Protein 1A87 (pdb70)

Secondary structure (DSSP, 8-state):
--EETTEEEEE-TTSTTEEEES-GGGTTT-SEEEEEEETTEEEEEEE-STT-EEEEEEGGG-GGG-EEEEES--SPPPPHHHHHHHHHHHHHHHHHHHHHHHHHHHHHHHHHHHHHHHHHHHHH-HHHHHHHHHHHHHHHT--GGGPPPHHHHHHHHHHHHT-TT----HHHHHHHHHHHHT--HHHHHHHHHTT-GGG--TTHHHHHHHHHHHHHHHHTT---HHHHHHHHHHHHTT--HHHHHHHHHHHHHT---TT--HHHHHHHHHHHHHHHHHHH-HHHHHHHHHHHHHH--

Nearest PDB structures (foldseek):
  1a87-assembly1_A  TM=1.003E+00  e=8.377E-45  Escherichia coli K-12
  1col-assembly2_B  TM=9.398E-01  e=2.197E-16  Escherichia coli
  1rh1-assembly1_A  TM=8.419E-01  e=1.558E-14  Escherichia coli
  3few-assembly1_X  TM=7.841E-01  e=1.417E-14  Escherichia coli

Solvent-accessible surface area: 13974 Å² total; per-residue (Å²): 106,50,145,8,39,131,5,50,0,49,50,21,137,91,91,58,30,40,9,52,1,60,52,42,102,69,0,4,108,1,97,52,0,26,9,101,17,78,170,46,36,4,32,0,19,0,62,32,154,165,64,25,54,0,77,0,24,0,18,109,47,59,34,118,124,27,131,33,71,45,50,96,38,165,49,118,135,38,99,80,110,56,0,80,108,12,0,50,73,0,17,90,24,17,87,93,30,55,82,101,32,9,104,77,0,2,91,73,2,9,93,34,1,26,33,25,0,55,120,3,9,160,126,17,30,95,98,2,62,78,11,1,83,62,1,5,62,23,1,93,88,10,94,14,194,81,44,43,46,55,115,84,0,30,56,6,0,74,131,0,53,78,15,113,104,24,59,42,31,129,72,11,42,87,22,0,17,72,2,5,118,110,17,72,14,146,78,5,11,99,100,0,7,126,39,9,149,10,2,101,26,49,97,21,25,91,33,2,62,71,0,56,74,45,1,27,70,0,20,82,82,54,76,12,2,28,0,0,90,24,1,50,39,9,45,89,40,27,19,41,10,0,4,0,0,0,1,0,2,0,2,11,23,57,19,52,40,94,72,28,56,81,35,0,5,0,1,11,0,0,7,5,3,0,3,1,2,0,0,24,47,43,111,61,2,56,47,0,42,101,19,0,62,50,15,5,207

CATH classification: 3.30.1120.60 (+1 more: 1.10.490.30)

Structure (mmCIF, N/CA/C/O backbone):
data_1A87
#
_entry.id   1A87
#
_cell.length_a   187.300
_cell.length_b   187.300
_cell.length_c   187.300
_cell.angle_alpha   90.00
_cell.angle_beta   90.00
_cell.angle_gamma   90.00
#
_symmetry.space_group_name_H-M   'I 41 3 2'
#
loop_
_entity.id
_entity.type
_entity.pdbx_description
1 polymer 'COLICIN N'
2 water water
#
loop_
_atom_site.group_PDB
_atom_site.id
_atom_site.type_symbol
_atom_site.label_atom_id
_atom_site.label_alt_id
_atom_site.label_comp_id
_atom_site.label_asym_id
_atom_site.label_entity_id
_atom_site.label_seq_id
_atom_site.pdbx_PDB_ins_code
_atom_site.Cartn_x
_atom_site.Cartn_y
_atom_site.Cartn_z
_atom_site.occupancy
_atom_site.B_iso_or_equiv
_atom_site.auth_seq_id
_atom_site.auth_comp_id
_atom_site.auth_asym_id
_atom_site.auth_atom_id
_atom_site.pdbx_PDB_model_num
ATOM 1 N N . SER A 1 25 ? 13.585 97.313 37.363 1.00 93.57 91 SER A N 1
ATOM 2 C CA . SER A 1 25 ? 12.372 98.095 37.545 1.00 92.61 91 SER A CA 1
ATOM 3 C C . SER A 1 25 ? 12.686 99.560 37.834 1.00 89.93 91 SER A C 1
ATOM 4 O O . SER A 1 25 ? 11.920 100.260 38.495 1.00 90.74 91 SER A O 1
ATOM 7 N N . ALA A 1 26 ? 13.829 100.007 37.315 1.00 79.40 92 ALA A N 1
ATOM 8 C CA . ALA A 1 26 ? 14.329 101.354 37.521 1.00 77.36 92 ALA A CA 1
ATOM 9 C C . ALA A 1 26 ? 13.833 102.386 36.526 1.00 73.41 92 ALA A C 1
ATOM 10 O O . ALA A 1 26 ? 13.139 102.084 35.563 1.00 71.25 92 ALA A O 1
ATOM 12 N N . LYS A 1 27 ? 14.228 103.628 36.778 1.00 69.76 93 LYS A N 1
ATOM 13 C CA . LYS A 1 27 ? 13.848 104.728 35.927 1.00 71.02 93 LYS A CA 1
ATOM 14 C C . LYS A 1 27 ? 15.000 105.201 35.069 1.00 77.91 93 LYS A C 1
ATOM 15 O O . L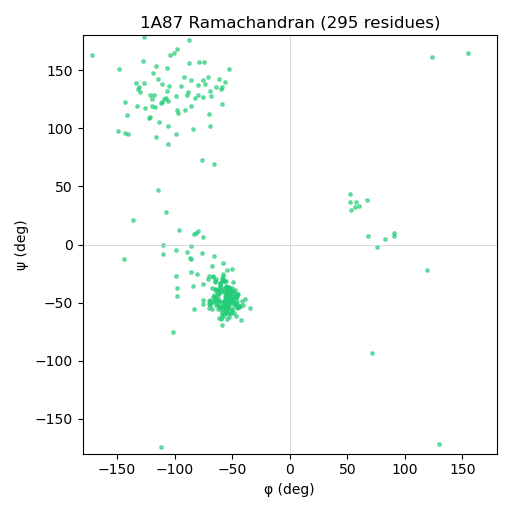YS A 1 27 ? 16.066 105.561 35.573 1.00 77.36 93 LYS A O 1
ATOM 21 N N . VAL A 1 28 ? 14.756 105.195 33.762 1.00 73.66 94 VAL A N 1
ATOM 22 C CA . VAL A 1 28 ? 15.741 105.619 32.791 1.00 70.46 94 VAL A CA 1
ATOM 23 C C . VAL A 1 28 ? 15.401 106.984 32.224 1.00 75.26 94 VAL A C 1
ATOM 24 O O . VAL A 1 28 ? 14.741 107.097 31.196 1.00 71.39 94 VAL A O 1
ATOM 28 N N . GLY A 1 29 ? 15.849 108.015 32.936 1.00 80.80 95 GLY A N 1
ATOM 29 C CA . GLY A 1 29 ? 15.624 109.396 32.552 1.00 84.00 95 GLY A CA 1
ATOM 30 C C . GLY A 1 29 ? 14.177 109.827 32.729 1.00 91.50 95 GLY A C 1
ATOM 31 O O . GLY A 1 29 ? 13.760 110.260 33.804 1.00 92.18 95 GLY A O 1
A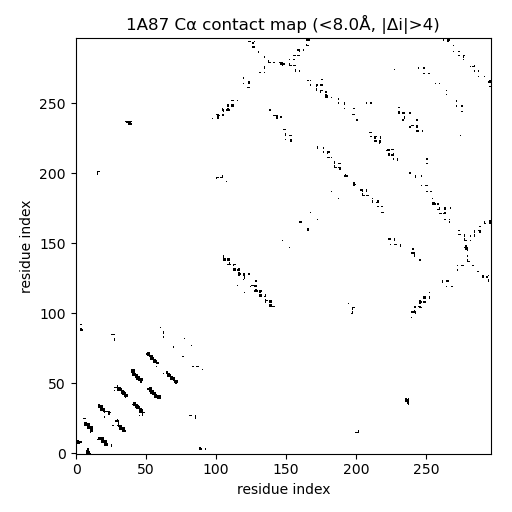TOM 32 N N . GLU A 1 30 ? 13.420 109.700 31.643 1.00 88.36 96 GLU A N 1
ATOM 33 C CA . GLU A 1 30 ? 12.023 110.080 31.612 1.00 86.42 96 GLU A CA 1
ATOM 34 C C . GLU A 1 30 ? 11.069 108.906 31.796 1.00 82.79 96 GLU A C 1
ATOM 35 O O . GLU A 1 30 ? 9.941 109.079 32.259 1.00 84.98 96 GLU A O 1
ATOM 41 N N . ILE A 1 31 ? 11.513 107.708 31.420 1.00 68.76 97 ILE A N 1
ATOM 42 C CA . ILE A 1 31 ? 10.666 106.540 31.543 1.00 63.21 97 ILE A CA 1
ATOM 43 C C . ILE A 1 31 ? 11.128 105.553 32.587 1.00 57.32 97 ILE A C 1
ATOM 44 O O . ILE A 1 31 ? 12.095 105.754 33.317 1.00 54.46 97 ILE A O 1
ATOM 49 N N . THR A 1 32 ? 10.415 104.446 32.604 1.00 49.31 98 THR A N 1
ATOM 50 C CA . THR A 1 32 ? 10.687 103.380 33.522 1.00 48.62 98 THR A CA 1
ATOM 51 C C . THR A 1 32 ? 10.885 102.061 32.787 1.00 52.80 98 THR A C 1
ATOM 52 O O . THR A 1 32 ? 9.990 101.560 32.103 1.00 54.81 98 THR A O 1
ATOM 56 N N . ILE A 1 33 ? 12.084 101.506 32.914 1.00 43.37 99 ILE A N 1
ATOM 57 C CA . ILE A 1 33 ? 12.386 100.236 32.295 1.00 38.88 99 ILE A CA 1
ATOM 58 C C . ILE A 1 33 ? 12.172 99.114 33.275 1.00 35.14 99 ILE A C 1
ATOM 59 O O . ILE A 1 33 ? 12.549 99.189 34.432 1.00 28.37 99 ILE A O 1
ATOM 64 N N . THR A 1 34 ? 11.553 98.063 32.805 1.00 36.94 100 THR A N 1
ATOM 65 C CA . THR A 1 34 ? 11.326 96.940 33.660 1.00 35.95 100 THR A CA 1
ATOM 66 C C . THR A 1 34 ? 11.736 95.674 32.965 1.00 40.21 100 THR A C 1
ATOM 67 O O . THR A 1 34 ? 11.446 95.454 31.788 1.00 43.99 100 THR A O 1
ATOM 71 N N . PRO A 1 35 ? 12.452 94.863 33.705 1.00 30.96 101 PRO A N 1
ATOM 72 C CA . PRO A 1 35 ? 12.965 93.628 33.181 1.00 30.93 101 PRO A CA 1
ATOM 73 C C . PRO A 1 35 ? 11.889 92.571 33.053 1.00 41.09 101 PRO A C 1
ATOM 74 O O . PRO A 1 35 ? 11.172 92.280 34.005 1.00 45.23 101 PRO A O 1
ATOM 78 N N . ASP A 1 36 ? 11.768 92.004 31.859 1.00 36.78 102 ASP A N 1
ATOM 79 C CA . ASP A 1 36 ? 10.783 90.972 31.634 1.00 36.17 102 ASP A CA 1
ATOM 80 C C . ASP A 1 36 ? 11.145 89.706 32.369 1.00 54.66 102 ASP A C 1
ATOM 81 O O . ASP A 1 36 ? 11.978 88.918 31.918 1.00 58.42 102 ASP A O 1
ATOM 86 N N . ASN A 1 37 ? 10.465 89.515 33.484 1.00 59.45 103 ASN A N 1
ATOM 87 C CA . ASN A 1 37 ? 10.637 88.357 34.340 1.00 63.74 103 ASN A CA 1
ATOM 88 C C . ASN A 1 37 ? 10.659 87.063 33.538 1.00 66.89 103 ASN A C 1
ATOM 89 O O . ASN A 1 37 ? 11.511 86.198 33.724 1.00 69.49 103 ASN A O 1
ATOM 94 N N . SER A 1 38 ? 9.702 86.965 32.635 1.00 60.22 104 SER A N 1
ATOM 95 C CA . SER A 1 38 ? 9.520 85.817 31.775 1.00 63.12 104 SER A CA 1
ATOM 96 C C . SER A 1 38 ? 10.666 85.555 30.804 1.00 65.42 104 SER A C 1
ATOM 97 O O . SER A 1 38 ? 10.875 84.416 30.378 1.00 67.54 104 SER A O 1
ATOM 100 N N . LYS A 1 39 ? 11.367 86.609 30.390 1.00 53.06 105 LYS A N 1
ATOM 101 C CA . LYS A 1 39 ? 12.417 86.435 29.409 1.00 47.12 105 LYS A CA 1
ATOM 102 C C . LYS A 1 39 ? 13.629 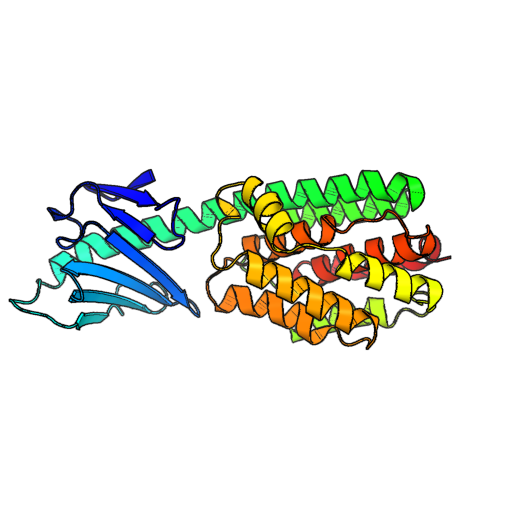87.302 29.664 1.00 46.90 105 LYS A C 1
ATOM 103 O O . LYS A 1 39 ? 13.591 88.520 29.511 1.00 48.14 105 LYS A O 1
ATOM 109 N N . PRO A 1 40 ? 14.717 86.636 30.026 1.00 39.68 106 PRO A N 1
ATOM 110 C CA . PRO A 1 40 ? 15.972 87.286 30.327 1.00 36.48 106 PRO A CA 1
ATOM 111 C C . PRO A 1 40 ? 16.578 87.991 29.134 1.00 37.12 106 PRO A C 1
ATOM 112 O O . PRO A 1 40 ? 16.625 87.461 28.029 1.00 40.08 106 PRO A O 1
ATOM 116 N N . GLY A 1 41 ? 17.050 89.198 29.385 1.00 31.78 107 GLY A N 1
ATOM 117 C CA . GLY A 1 41 ? 17.658 89.996 28.347 1.00 35.05 107 GLY A CA 1
ATOM 118 C C . GLY A 1 41 ? 16.629 90.866 27.656 1.00 40.44 107 GLY A C 1
ATOM 119 O O . GLY A 1 41 ? 16.896 91.497 26.633 1.00 42.06 107 GLY A O 1
ATOM 120 N N . ARG A 1 42 ? 15.443 90.902 28.240 1.00 34.52 108 ARG A N 1
ATOM 121 C CA . ARG A 1 42 ? 14.376 91.678 27.659 1.00 33.23 108 ARG A CA 1
ATOM 122 C C . ARG A 1 42 ? 13.754 92.670 28.639 1.00 36.03 108 ARG A C 1
ATOM 123 O O . ARG A 1 42 ? 13.575 92.362 29.824 1.00 35.78 108 ARG A O 1
ATOM 131 N N . TYR A 1 43 ? 13.462 93.879 28.136 1.00 23.42 109 TYR A N 1
ATOM 132 C CA . TYR A 1 43 ? 12.904 94.932 28.966 1.00 18.62 109 TYR A CA 1
ATOM 133 C C . TYR A 1 43 ? 11.648 95.565 28.424 1.00 30.14 109 TYR A C 1
ATOM 134 O O . TYR A 1 43 ? 11.380 95.577 27.224 1.00 33.94 109 TYR A O 1
ATOM 143 N N . ILE A 1 44 ? 10.903 96.153 29.344 1.00 27.98 110 ILE A N 1
ATOM 144 C CA . ILE A 1 44 ? 9.674 96.815 28.996 1.00 28.33 110 ILE A CA 1
ATOM 145 C C . ILE A 1 44 ? 9.710 98.294 29.302 1.00 36.12 110 ILE A C 1
ATOM 146 O O . ILE A 1 44 ? 10.035 98.695 30.423 1.00 37.18 110 ILE A O 1
ATOM 151 N N . SER A 1 45 ? 9.355 99.081 28.277 1.00 29.92 111 SER A N 1
ATOM 152 C CA . SER A 1 45 ? 9.316 100.528 28.363 1.00 25.02 111 SER A CA 1
ATOM 153 C C . SER A 1 45 ? 7.966 101.007 28.841 1.00 30.38 111 SER A C 1
ATOM 154 O O . SER A 1 45 ? 6.925 100.614 28.317 1.00 30.13 111 SER A O 1
ATOM 157 N N . SER A 1 46 ? 7.991 101.848 29.858 1.00 30.38 112 SER A N 1
ATOM 158 C CA . SER A 1 46 ? 6.763 102.390 30.405 1.00 31.95 112 SER A CA 1
ATOM 159 C C . SER A 1 46 ? 6.069 103.268 29.374 1.00 32.89 112 SER A C 1
ATOM 160 O O . SER A 1 46 ? 4.849 103.286 29.234 1.00 38.26 112 SER A O 1
ATOM 163 N N . ASN A 1 47 ? 6.889 103.998 28.643 1.00 18.25 113 ASN A N 1
ATOM 164 C CA . ASN A 1 47 ? 6.404 104.903 27.654 1.00 15.52 113 ASN A CA 1
ATOM 165 C C . ASN A 1 47 ? 7.289 104.871 26.427 1.00 22.86 113 ASN A C 1
ATOM 166 O O . ASN A 1 47 ? 8.315 105.551 26.341 1.00 24.72 113 ASN A O 1
ATOM 171 N N . PRO A 1 48 ? 6.857 104.055 25.481 1.00 18.34 114 PRO A N 1
ATOM 172 C CA . PRO A 1 48 ? 7.529 103.829 24.223 1.00 19.21 114 PRO A CA 1
ATOM 173 C C . PRO A 1 48 ? 7.912 105.097 23.487 1.00 25.26 114 PRO A C 1
ATOM 174 O O . PRO A 1 48 ? 8.796 105.085 22.629 1.00 27.51 114 PRO A O 1
ATOM 178 N N . GLU A 1 49 ? 7.241 106.188 23.830 1.00 24.61 115 GLU A N 1
ATOM 179 C CA . GLU A 1 49 ? 7.507 107.469 23.198 1.00 25.51 115 GLU A CA 1
ATOM 180 C C . GLU A 1 49 ? 8.953 107.904 23.355 1.00 30.06 115 GLU A C 1
ATOM 181 O O . GLU A 1 49 ? 9.476 108.661 22.538 1.00 25.86 115 GLU A O 1
ATOM 187 N N . TYR A 1 50 ? 9.586 107.434 24.428 1.00 28.92 116 TYR A N 1
ATOM 188 C CA . TYR A 1 50 ? 10.966 107.778 24.695 1.00 29.62 116 TYR A CA 1
ATOM 189 C C . TYR A 1 50 ? 11.905 106.603 24.504 1.00 31.79 116 TYR A C 1
ATOM 190 O O . TYR A 1 50 ? 13.114 106.732 24.686 1.00 35.62 116 TYR A O 1
ATOM 199 N N . SER A 1 51 ? 11.340 105.454 24.146 1.00 18.19 117 SER A N 1
ATOM 200 C CA . SER A 1 51 ? 12.140 104.282 23.895 1.00 11.85 117 SER A CA 1
ATOM 201 C C . SER A 1 51 ? 12.036 103.892 22.439 1.00 10.47 117 SER A C 1
ATOM 202 O O . SER A 1 51 ? 11.794 102.744 22.092 1.00 9.91 117 SER A O 1
ATOM 205 N N . LEU A 1 52 ? 12.188 104.900 21.588 1.00 7.73 118 LEU A N 1
ATOM 206 C CA . LEU A 1 52 ? 12.180 104.730 20.144 1.00 8.58 118 LEU A CA 1
ATOM 207 C C . LEU A 1 52 ? 10.908 104.095 19.634 1.00 14.94 118 LEU A C 1
ATOM 208 O O . LEU A 1 52 ? 10.908 103.305 18.692 1.00 10.52 118 LEU A O 1
ATOM 213 N N . LEU A 1 53 ? 9.814 104.452 20.270 1.00 18.48 119 LEU A N 1
ATOM 214 C CA . LEU A 1 53 ? 8.534 103.925 19.864 1.00 21.07 119 LEU A CA 1
ATOM 215 C C . LEU A 1 53 ? 8.500 102.416 19.970 1.00 28.68 119 LEU A C 1
ATOM 216 O O . LEU A 1 53 ? 7.840 101.737 19.189 1.00 33.01 119 LEU A O 1
ATOM 221 N N . ALA A 1 54 ? 9.219 101.896 20.953 1.00 23.09 120 ALA A N 1
ATOM 222 C CA . ALA A 1 54 ? 9.230 100.465 21.187 1.00 20.36 120 ALA A CA 1
ATOM 223 C C . ALA A 1 54 ? 8.956 100.160 22.657 1.00 28.67 120 ALA A C 1
ATOM 224 O O . ALA A 1 54 ? 9.540 100.775 23.553 1.00 26.90 120 ALA A O 1
ATOM 226 N N . LYS A 1 55 ? 8.023 99.236 22.901 1.00 27.09 121 LYS A N 1
ATOM 227 C CA . LYS A 1 55 ? 7.653 98.852 24.257 1.00 26.18 121 LYS A CA 1
ATOM 228 C C . LYS A 1 55 ? 8.606 97.796 24.793 1.00 26.11 121 LYS A C 1
ATOM 229 O O . LYS A 1 55 ? 8.972 97.783 25.969 1.00 20.46 121 LYS A O 1
ATOM 235 N N . LEU A 1 56 ? 9.029 96.929 23.882 1.00 23.44 122 LEU A N 1
ATOM 236 C CA . LEU A 1 56 ? 9.934 95.847 24.193 1.00 24.16 122 LEU A CA 1
ATOM 237 C C . LEU A 1 56 ? 11.354 96.084 23.709 1.00 29.24 122 LEU A C 1
ATOM 238 O O . LEU A 1 56 ? 11.588 96.496 22.574 1.00 32.24 122 LEU A O 1
ATOM 243 N N . ILE A 1 57 ? 12.308 95.763 24.570 1.00 26.02 123 ILE A N 1
ATOM 244 C CA . ILE A 1 57 ? 13.714 95.879 24.234 1.00 25.80 123 ILE A CA 1
ATOM 245 C C . ILE A 1 57 ? 14.469 94.633 24.639 1.00 29.95 123 ILE A C 1
ATOM 246 O O . IL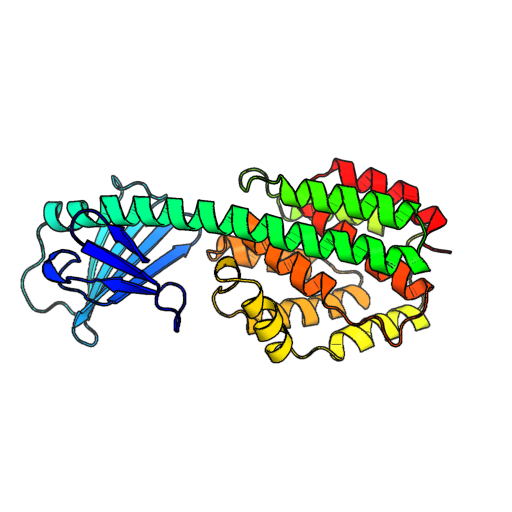E A 1 57 ? 14.236 94.077 25.716 1.00 30.96 123 ILE A O 1
ATOM 251 N N . ASP A 1 58 ? 15.380 94.215 23.766 1.00 21.76 124 ASP A N 1
ATOM 252 C CA . ASP A 1 58 ? 16.212 93.050 24.004 1.00 17.90 124 ASP A CA 1
ATOM 253 C C . ASP A 1 58 ? 17.672 93.438 24.016 1.00 23.95 124 ASP A C 1
ATOM 254 O O . ASP A 1 58 ? 18.185 93.971 23.035 1.00 29.79 124 ASP A O 1
ATOM 259 N N . ALA A 1 59 ? 18.331 93.211 25.150 1.00 19.68 125 ALA A N 1
ATOM 260 C CA . ALA A 1 59 ? 19.735 93.577 25.285 1.00 18.27 125 ALA A CA 1
ATOM 261 C C . ALA A 1 59 ? 20.669 92.375 25.255 1.00 22.83 125 ALA A C 1
ATOM 262 O O . ALA A 1 59 ? 20.296 91.253 25.613 1.00 19.65 125 ALA A O 1
ATOM 264 N N . GLU A 1 60 ? 21.889 92.623 24.788 1.00 19.70 126 GLU A N 1
ATOM 265 C CA . GLU A 1 60 ? 22.880 91.580 24.653 1.00 17.84 126 GLU A CA 1
ATOM 266 C C . GLU A 1 60 ? 24.254 92.133 24.858 1.00 26.46 126 GLU A C 1
ATOM 267 O O . GLU A 1 60 ? 24.517 93.291 24.521 1.00 27.37 126 GLU A O 1
ATOM 273 N N . SER A 1 61 ? 25.135 91.273 25.347 1.00 24.41 127 SER A N 1
ATOM 274 C CA . SER A 1 61 ? 26.510 91.663 25.541 1.00 24.52 127 SER A CA 1
ATOM 275 C C . SER A 1 61 ? 27.444 90.521 25.215 1.00 28.74 127 SER A C 1
ATOM 276 O O . SER A 1 61 ? 27.688 89.643 26.030 1.00 34.29 127 SER A O 1
ATOM 279 N N . ILE A 1 62 ? 27.940 90.531 23.986 1.00 19.38 128 ILE A N 1
ATOM 280 C CA . ILE A 1 62 ? 28.866 89.526 23.538 1.00 14.95 128 ILE A CA 1
ATOM 281 C C . ILE A 1 62 ? 30.234 90.150 23.380 1.00 27.64 128 ILE A C 1
ATOM 282 O O . ILE A 1 62 ? 30.389 91.160 22.691 1.00 27.69 128 ILE A O 1
ATOM 287 N N . LYS A 1 63 ? 31.216 89.557 24.044 1.00 31.17 129 LYS A N 1
ATOM 288 C CA . LYS A 1 63 ? 32.576 90.039 23.952 1.00 34.86 129 LYS A CA 1
ATOM 289 C C . LYS A 1 63 ? 32.695 91.528 24.252 1.00 36.13 129 LYS A C 1
ATOM 290 O O . LYS A 1 63 ? 33.488 92.245 23.633 1.00 36.78 129 LYS A O 1
ATOM 296 N N . GLY A 1 64 ? 31.898 91.999 25.204 1.00 31.20 130 GLY A N 1
ATOM 297 C CA . GLY A 1 64 ? 31.980 93.389 25.628 1.00 32.97 130 GLY A CA 1
ATOM 298 C C . GLY A 1 64 ? 31.233 94.416 24.787 1.00 35.38 130 GLY A C 1
ATOM 299 O O . GLY A 1 64 ? 31.325 95.619 25.041 1.00 38.20 130 GLY A O 1
ATOM 300 N N . THR A 1 65 ? 30.490 93.957 23.795 1.00 24.88 131 THR A N 1
ATOM 301 C CA . THR A 1 65 ? 29.732 94.870 22.979 1.00 21.49 131 THR A CA 1
ATOM 302 C C . THR A 1 65 ? 28.272 94.720 23.318 1.00 25.61 131 THR A C 1
ATOM 303 O O . THR A 1 65 ? 27.747 93.615 23.291 1.00 28.85 131 THR A O 1
ATOM 307 N N . GLU A 1 66 ? 27.624 95.826 23.656 1.00 17.17 132 GLU A N 1
ATOM 308 C CA . GLU A 1 66 ? 26.215 95.782 23.978 1.00 13.84 132 GLU A CA 1
ATOM 309 C C . GLU A 1 66 ? 25.398 95.893 22.715 1.00 14.28 132 GLU A C 1
ATOM 310 O O . GLU A 1 66 ? 25.766 96.642 21.809 1.00 7.19 132 GLU A O 1
ATOM 316 N N . VAL A 1 67 ? 24.291 95.148 22.655 1.00 14.75 133 VAL A N 1
ATOM 317 C CA . VAL A 1 67 ? 23.429 95.207 21.485 1.00 16.02 133 VAL A CA 1
ATOM 318 C C . VAL A 1 67 ? 21.971 95.363 21.850 1.00 22.97 133 VAL A C 1
ATOM 319 O O . VAL A 1 67 ? 21.394 94.490 22.507 1.00 20.02 133 VAL A O 1
ATOM 323 N N . TYR A 1 68 ? 21.384 96.470 21.384 1.00 17.35 134 TYR A N 1
ATOM 324 C CA . TYR A 1 68 ? 19.992 96.738 21.652 1.00 14.71 134 TYR A CA 1
ATOM 325 C C . TYR A 1 68 ? 19.099 96.537 20.450 1.00 18.53 134 TYR A C 1
ATOM 326 O O . TYR A 1 68 ? 19.384 97.000 19.338 1.00 12.55 134 TYR A O 1
ATOM 335 N N . THR A 1 69 ? 18.014 95.813 20.716 1.00 18.06 135 THR A N 1
ATOM 336 C CA . THR A 1 69 ? 17.013 95.513 19.720 1.00 20.09 135 THR A CA 1
ATOM 337 C C . THR A 1 69 ? 15.649 96.028 20.142 1.00 26.33 135 THR A C 1
ATOM 338 O O . THR A 1 69 ? 15.019 95.523 21.079 1.00 23.34 135 THR A O 1
ATOM 342 N N . PHE A 1 70 ? 15.212 97.062 19.435 1.00 22.36 136 PHE A N 1
ATOM 343 C CA . PHE A 1 70 ? 13.947 97.701 19.705 1.00 20.85 136 PHE A CA 1
ATOM 344 C C . PHE A 1 70 ? 12.833 97.182 18.791 1.00 22.04 136 PHE A C 1
ATOM 345 O O . PHE A 1 70 ? 12.844 97.378 17.578 1.00 20.26 136 PHE A O 1
ATOM 353 N N . HIS A 1 71 ? 11.861 96.497 19.376 1.00 20.49 137 HIS A N 1
ATOM 354 C CA . HIS A 1 71 ? 10.761 95.979 18.593 1.00 22.81 137 HIS A CA 1
ATOM 355 C C . HIS A 1 71 ? 9.704 97.024 18.384 1.00 30.98 137 HIS A C 1
ATOM 356 O O . HIS A 1 71 ? 8.861 97.274 19.255 1.00 34.78 137 HIS A O 1
ATOM 363 N N . THR A 1 72 ? 9.752 97.637 17.219 1.00 25.27 138 THR A N 1
ATOM 364 C CA . THR A 1 72 ? 8.791 98.663 16.933 1.00 27.24 138 THR A CA 1
ATOM 365 C C . THR A 1 72 ? 7.485 98.082 16.433 1.00 45.72 138 THR A C 1
ATOM 366 O O . THR A 1 72 ? 6.428 98.316 17.003 1.00 52.20 138 THR A O 1
ATOM 370 N N . ARG A 1 73 ? 7.567 97.293 15.378 1.00 47.37 139 ARG A N 1
ATOM 371 C CA . ARG A 1 73 ? 6.401 96.646 14.817 1.00 48.54 139 ARG A CA 1
ATOM 372 C C . ARG A 1 73 ? 6.667 95.163 14.717 1.00 52.39 139 ARG A C 1
ATOM 373 O O . ARG A 1 73 ? 7.757 94.705 15.037 1.00 53.35 139 ARG A O 1
ATOM 381 N N . LYS A 1 74 ? 5.689 94.404 14.255 1.00 50.29 140 LYS A N 1
ATOM 382 C CA . LYS A 1 74 ? 5.928 92.986 14.105 1.00 53.23 140 LYS A CA 1
ATOM 383 C C . LYS A 1 74 ? 6.924 92.748 12.992 1.00 56.70 140 LYS A C 1
ATOM 384 O O . LYS A 1 74 ? 6.766 93.262 11.887 1.00 60.60 140 LYS A O 1
ATOM 390 N N . GLY A 1 75 ? 7.964 91.984 13.302 1.00 50.49 141 GLY A N 1
ATOM 391 C CA . GLY A 1 75 ? 8.999 91.670 12.331 1.00 48.91 141 GLY A CA 1
ATOM 392 C C . GLY A 1 75 ? 9.837 92.882 11.951 1.00 43.55 141 GLY A C 1
ATOM 393 O O . GLY A 1 75 ? 10.677 92.835 11.052 1.00 39.65 141 GLY A O 1
ATOM 394 N N . GLN A 1 76 ? 9.607 93.975 12.653 1.00 35.20 142 GLN A N 1
ATOM 395 C CA . GLN A 1 76 ? 10.346 95.176 12.390 1.00 33.31 142 GLN A CA 1
ATOM 396 C C . GLN A 1 76 ? 11.128 95.589 13.621 1.00 36.89 142 GLN A C 1
ATOM 397 O O . GLN A 1 76 ? 10.684 95.361 14.747 1.00 37.01 142 GLN A O 1
ATOM 403 N N . TYR A 1 77 ? 12.300 96.193 13.420 1.00 31.09 143 TYR A N 1
ATOM 404 C CA . TYR A 1 77 ? 13.069 96.617 14.575 1.00 29.13 143 TYR A CA 1
ATOM 405 C C . TYR A 1 77 ? 14.280 97.464 14.251 1.00 25.24 143 TYR A C 1
ATOM 406 O O . TYR A 1 77 ? 14.815 97.451 13.147 1.00 22.48 143 TYR A O 1
ATOM 415 N N . VAL A 1 78 ? 14.756 98.123 15.291 1.00 24.65 144 VAL A N 1
ATOM 416 C CA . VAL A 1 78 ? 15.939 98.941 15.216 1.00 28.22 144 VAL A CA 1
ATOM 417 C C . VAL A 1 78 ? 17.045 98.280 16.013 1.00 29.68 144 VAL A C 1
ATOM 418 O O . VAL A 1 78 ? 16.902 97.994 17.207 1.00 27.37 144 VAL A O 1
ATOM 422 N N . LYS A 1 79 ? 18.148 98.013 15.341 1.00 20.86 145 LYS A N 1
ATOM 423 C CA . LYS A 1 79 ? 19.235 97.418 16.048 1.00 17.84 145 LYS A CA 1
ATOM 424 C C . LYS A 1 79 ? 20.248 98.473 16.422 1.00 17.20 145 LYS A C 1
ATOM 425 O O . LYS A 1 79 ? 20.667 99.281 15.602 1.00 15.31 145 LYS A O 1
ATOM 431 N N . VAL A 1 80 ? 20.587 98.502 17.692 1.00 12.39 146 VAL A N 1
ATOM 432 C CA . VAL A 1 80 ? 21.580 99.437 18.158 1.00 13.53 146 VAL A CA 1
ATOM 433 C C . VAL A 1 80 ? 22.721 98.651 18.757 1.00 23.64 146 VAL A C 1
ATOM 434 O O . VAL A 1 80 ? 22.547 97.807 19.646 1.00 23.66 146 VAL A O 1
ATOM 438 N N . THR A 1 81 ? 23.900 98.917 18.248 1.00 19.95 147 THR A N 1
ATOM 439 C CA . THR A 1 81 ? 25.045 98.231 18.765 1.00 22.52 147 THR A CA 1
ATOM 440 C C . THR A 1 81 ? 26.095 99.201 19.319 1.00 31.49 147 THR A C 1
ATOM 441 O O . THR A 1 81 ? 26.456 100.194 18.686 1.00 26.82 147 THR A O 1
ATOM 445 N N . VAL A 1 82 ? 26.520 98.941 20.561 1.00 30.99 148 VAL A N 1
ATOM 446 C CA . VAL A 1 82 ? 27.506 99.769 21.234 1.00 28.91 148 VAL A CA 1
ATOM 447 C C . VAL A 1 82 ? 28.784 99.016 21.542 1.00 34.33 148 VAL A C 1
ATOM 448 O O . VAL A 1 82 ? 28.930 98.366 22.585 1.00 35.49 148 VAL A O 1
ATOM 452 N N . PRO A 1 83 ? 29.714 99.126 20.609 1.00 25.13 149 PRO A N 1
ATOM 453 C CA . PRO A 1 83 ? 31.002 98.497 20.746 1.00 22.49 149 PRO A CA 1
ATOM 454 C C . PRO A 1 83 ? 31.724 98.975 21.994 1.00 40.79 149 PRO A C 1
ATOM 455 O O . PRO A 1 83 ? 31.984 100.168 22.181 1.00 41.94 149 PRO A O 1
ATOM 459 N N . ASP A 1 84 ? 32.026 98.013 22.856 1.00 45.38 150 ASP A N 1
ATOM 460 C CA . ASP A 1 84 ? 32.747 98.272 24.080 1.00 48.51 150 ASP A CA 1
ATOM 461 C C . ASP A 1 84 ? 32.064 99.308 24.940 1.00 50.00 150 ASP A C 1
ATOM 462 O O . ASP A 1 84 ? 32.707 100.074 25.661 1.00 51.27 150 ASP A O 1
ATOM 467 N N . SER A 1 85 ? 30.747 99.312 24.861 1.00 44.16 151 SER A N 1
ATOM 468 C CA . SER A 1 85 ? 29.975 100.235 25.650 1.00 42.73 151 SER A CA 1
ATOM 469 C C . SER A 1 85 ? 30.430 101.673 25.457 1.00 43.95 151 SER A C 1
ATOM 470 O O . SER A 1 85 ? 30.344 102.503 26.362 1.00 48.40 151 SER A O 1
ATOM 473 N N . ASN A 1 86 ? 30.946 101.952 24.264 1.00 29.72 152 ASN A N 1
ATOM 474 C CA . ASN A 1 86 ? 31.362 103.292 23.950 1.00 27.91 152 ASN A CA 1
ATOM 475 C C . ASN A 1 86 ? 30.372 103.920 23.006 1.00 34.66 152 ASN A C 1
ATOM 476 O O . ASN A 1 86 ? 30.368 103.638 21.808 1.00 36.33 152 ASN A O 1
ATOM 481 N N . ILE A 1 87 ? 29.527 104.767 23.564 1.00 31.31 153 ILE A N 1
ATOM 482 C CA . ILE A 1 87 ? 28.492 105.409 22.791 1.00 30.94 153 ILE A CA 1
ATOM 483 C C . ILE A 1 87 ? 29.031 106.134 21.584 1.00 36.22 153 ILE A C 1
ATOM 484 O O . ILE A 1 87 ? 28.312 106.423 20.631 1.00 38.73 153 ILE A O 1
ATOM 489 N N . ASP A 1 88 ? 30.301 106.464 21.631 1.00 34.72 154 ASP A N 1
ATOM 490 C CA . ASP A 1 88 ? 30.863 107.171 20.510 1.00 39.90 154 ASP A CA 1
ATOM 491 C C . ASP A 1 88 ? 30.976 106.287 19.283 1.00 44.76 154 ASP A C 1
ATOM 492 O O . ASP A 1 88 ? 30.925 106.759 18.148 1.00 48.72 154 ASP A O 1
ATOM 497 N N . LYS A 1 89 ? 31.096 104.987 19.519 1.00 35.65 155 LYS A N 1
ATOM 498 C CA . LYS A 1 89 ? 31.236 104.045 18.431 1.00 36.35 155 LYS A CA 1
ATOM 499 C C . LYS A 1 89 ? 29.918 103.403 18.025 1.00 41.06 155 LYS A C 1
ATOM 500 O O . LYS A 1 89 ? 29.886 102.436 17.254 1.00 43.48 155 LYS A O 1
ATOM 506 N N . MET A 1 90 ? 28.835 103.983 18.537 1.00 31.98 156 MET A N 1
ATOM 507 C CA . MET A 1 90 ? 27.482 103.521 18.294 1.00 31.09 156 MET A CA 1
ATOM 508 C C . MET A 1 90 ? 27.090 103.439 16.822 1.00 38.16 156 MET A C 1
ATOM 509 O O . MET A 1 90 ? 27.403 104.332 16.035 1.00 41.71 156 MET A O 1
ATOM 514 N N . ARG A 1 91 ? 26.354 102.364 16.492 1.00 31.19 157 ARG A N 1
ATOM 515 C CA . ARG A 1 91 ? 25.838 102.071 15.158 1.00 27.00 157 ARG A CA 1
ATOM 516 C C . ARG A 1 91 ? 24.348 101.715 15.181 1.00 30.31 157 ARG A C 1
ATOM 517 O O . ARG A 1 91 ? 23.873 100.951 16.025 1.00 33.42 157 ARG A O 1
ATOM 525 N N . VAL A 1 92 ? 23.600 102.278 14.240 1.00 23.16 158 VAL A N 1
ATOM 526 C CA . VAL A 1 92 ? 22.167 102.044 14.168 1.00 18.15 158 VAL A CA 1
ATOM 527 C C . VAL A 1 92 ? 21.769 101.304 12.912 1.00 18.96 158 VAL A C 1
ATOM 528 O O . VAL A 1 92 ? 22.314 101.529 11.843 1.00 26.45 158 VAL A O 1
ATOM 532 N N . ASP A 1 93 ? 20.803 100.418 13.042 1.00 10.75 159 ASP A N 1
ATOM 533 C CA . ASP A 1 93 ? 20.378 99.652 11.905 1.00 8.59 159 ASP A CA 1
ATOM 534 C C . ASP A 1 93 ? 18.908 99.429 11.917 1.00 18.15 159 ASP A C 1
ATOM 535 O O . ASP A 1 93 ? 18.353 98.884 12.871 1.00 21.59 159 ASP A O 1
ATOM 540 N N . TYR A 1 94 ? 18.297 99.872 10.838 1.00 16.64 160 TYR A N 1
ATOM 541 C CA . TYR A 1 94 ? 16.876 99.720 10.669 1.00 17.45 160 TYR A CA 1
ATOM 542 C C . TYR A 1 94 ? 16.609 98.519 9.805 1.00 26.12 160 TYR A C 1
ATOM 543 O O . TYR A 1 94 ? 17.001 98.475 8.642 1.00 31.09 160 TYR A O 1
ATOM 552 N N . VAL A 1 95 ? 15.964 97.539 10.400 1.00 20.15 161 VAL A N 1
ATOM 553 C CA . VAL A 1 95 ? 15.670 96.307 9.716 1.00 19.61 161 VAL A CA 1
ATOM 554 C C . VAL A 1 95 ? 14.188 96.103 9.455 1.00 31.23 161 VAL A C 1
ATOM 555 O O . VAL A 1 95 ? 13.373 96.049 10.388 1.00 30.54 161 VAL A O 1
ATOM 559 N N . ASN A 1 96 ? 13.859 95.943 8.169 1.00 33.62 162 ASN A N 1
ATOM 560 C CA . ASN A 1 96 ? 12.479 95.754 7.742 1.00 36.65 162 ASN A CA 1
ATOM 561 C C . ASN A 1 96 ? 11.716 97.025 8.014 1.00 44.99 162 ASN A C 1
ATOM 562 O O . ASN A 1 96 ? 10.567 97.015 8.448 1.00 47.25 162 ASN A O 1
ATOM 567 N N . TRP A 1 97 ? 12.424 98.119 7.782 1.00 42.39 163 TRP A N 1
ATOM 568 C CA . TRP A 1 97 ? 11.941 99.449 8.041 1.00 42.21 163 TRP A CA 1
ATOM 569 C C . TRP A 1 97 ? 11.072 100.023 6.950 1.00 54.03 163 TRP A C 1
ATOM 570 O O . TRP A 1 97 ? 11.472 100.110 5.784 1.00 54.98 163 TRP A O 1
ATOM 581 N N . LYS A 1 98 ? 9.894 100.455 7.393 1.00 54.47 164 LYS A N 1
ATOM 582 C CA . LYS A 1 98 ? 8.909 101.140 6.582 1.00 54.71 164 LYS A CA 1
ATOM 583 C C . LYS A 1 98 ? 8.661 102.472 7.252 1.00 57.95 164 LYS A C 1
ATOM 584 O O . LYS A 1 98 ? 8.119 102.536 8.356 1.00 62.70 164 LYS A O 1
ATOM 590 N N . GLY A 1 99 ? 9.135 103.528 6.621 1.00 47.87 165 GLY A N 1
ATOM 591 C CA . GLY A 1 99 ? 8.994 104.841 7.199 1.00 46.94 165 GLY A CA 1
ATOM 592 C C . GLY A 1 99 ? 10.334 105.556 7.207 1.00 52.60 165 GLY A C 1
ATOM 593 O O . GLY A 1 99 ? 11.321 105.100 6.615 1.00 52.40 165 GLY A O 1
ATOM 594 N N . PRO A 1 100 ? 10.352 106.699 7.874 1.00 43.32 166 PRO A N 1
ATOM 595 C CA . PRO A 1 100 ? 11.547 107.498 7.937 1.00 40.74 166 PRO A CA 1
ATOM 596 C C . PRO A 1 100 ? 12.418 107.054 9.092 1.00 45.44 166 PRO A C 1
ATOM 597 O O . PRO A 1 100 ? 11.932 106.451 10.053 1.00 43.02 166 PRO A O 1
ATOM 601 N N . LYS A 1 101 ? 13.710 107.344 8.989 1.00 40.06 167 LYS A N 1
ATOM 602 C CA . LYS A 1 101 ? 14.634 106.961 10.031 1.00 35.52 167 LYS A CA 1
ATOM 603 C C . LYS A 1 101 ? 14.754 108.008 11.123 1.00 30.05 167 LYS A C 1
ATOM 604 O O . LYS A 1 101 ? 14.935 109.193 10.856 1.00 32.10 167 LYS A O 1
ATOM 610 N N . TYR A 1 102 ? 14.640 107.552 12.360 1.00 18.31 168 TYR A N 1
ATOM 611 C CA . TYR A 1 102 ? 14.782 108.414 13.504 1.00 18.07 168 TYR A CA 1
ATOM 612 C C . TYR A 1 102 ? 16.085 109.168 13.408 1.00 27.74 168 TYR A C 1
ATOM 613 O O . TYR A 1 102 ? 17.077 108.672 12.883 1.00 26.92 168 TYR A O 1
ATOM 622 N N . ASN A 1 103 ? 16.085 110.350 13.987 1.00 28.59 169 ASN A N 1
ATOM 623 C CA . ASN A 1 103 ? 17.265 111.168 14.014 1.00 27.97 169 ASN A CA 1
ATOM 624 C C . ASN A 1 103 ? 18.188 110.657 15.113 1.00 31.62 169 ASN A C 1
ATOM 625 O O . ASN A 1 103 ? 17.735 110.290 16.198 1.00 30.55 169 ASN A O 1
ATOM 630 N N . ASN A 1 104 ? 19.476 110.584 14.809 1.00 27.55 170 ASN A N 1
ATOM 631 C CA . ASN A 1 104 ? 20.452 110.061 15.748 1.00 26.90 170 ASN A CA 1
ATOM 632 C C . ASN A 1 104 ? 20.347 110.554 17.176 1.00 29.71 170 ASN A C 1
ATOM 633 O O . ASN A 1 104 ? 20.320 109.725 18.094 1.00 32.11 170 ASN A O 1
ATOM 638 N N . LYS A 1 105 ? 20.350 111.885 17.349 1.00 22.75 171 LYS A N 1
ATOM 639 C CA . LYS A 1 105 ? 20.265 112.487 18.667 1.00 24.04 171 LYS A CA 1
ATOM 640 C C . LYS A 1 105 ? 19.190 111.822 19.501 1.00 23.63 171 LYS A C 1
ATOM 641 O O . LYS A 1 105 ? 19.397 111.503 20.672 1.00 22.40 171 LYS A O 1
ATOM 647 N N . LEU A 1 106 ? 18.058 111.579 18.850 1.00 16.89 172 LEU A N 1
ATOM 648 C CA . LEU A 1 106 ? 16.956 110.900 19.483 1.00 17.40 172 LEU A CA 1
ATOM 649 C C . LEU A 1 106 ? 17.419 109.562 20.054 1.00 20.49 172 LEU A C 1
ATOM 650 O O . LEU A 1 106 ? 17.257 109.266 21.241 1.00 16.55 172 LEU A O 1
ATOM 655 N N . VAL A 1 107 ? 18.006 108.758 19.175 1.00 17.66 173 VAL A N 1
ATOM 656 C CA . VAL A 1 107 ? 18.514 107.454 19.532 1.00 18.46 173 VAL A CA 1
ATOM 657 C C . VAL A 1 107 ? 19.506 107.580 20.662 1.00 22.06 173 VAL A C 1
ATOM 658 O O . VAL A 1 107 ? 19.366 106.974 21.729 1.00 22.00 173 VAL A O 1
ATOM 662 N N . LYS A 1 108 ? 20.504 108.401 20.392 1.00 17.56 174 LYS A N 1
ATOM 663 C CA . LYS A 1 108 ? 21.563 108.669 21.334 1.00 18.81 174 LYS A CA 1
ATOM 664 C C . LYS A 1 108 ? 21.032 108.978 22.718 1.00 23.72 174 LYS A C 1
ATOM 665 O O . LYS A 1 108 ? 21.456 108.377 23.695 1.00 24.35 174 LYS A O 1
ATOM 671 N N . ARG A 1 109 ? 20.080 109.899 22.761 1.00 24.26 175 ARG A N 1
ATOM 672 C CA . ARG A 1 109 ? 19.438 110.337 23.985 1.00 24.92 175 ARG A CA 1
ATOM 673 C C . ARG A 1 109 ? 19.093 109.183 24.890 1.00 34.84 175 ARG A C 1
ATOM 674 O O . ARG A 1 109 ? 19.465 109.147 26.058 1.00 40.90 175 ARG A O 1
ATOM 682 N N . PHE A 1 110 ? 18.393 108.223 24.319 1.00 28.28 176 PHE A N 1
ATOM 683 C CA . PHE A 1 110 ? 17.933 107.083 25.076 1.00 24.67 176 PHE A CA 1
ATOM 684 C C . PHE A 1 110 ? 19.014 106.083 25.391 1.00 26.14 176 PHE A C 1
ATOM 685 O O . PHE A 1 110 ? 19.130 105.577 26.511 1.00 23.44 176 PHE A O 1
ATOM 693 N N . VAL A 1 111 ? 19.756 105.755 24.358 1.00 21.31 177 VAL A N 1
ATOM 694 C CA . VAL A 1 111 ? 20.787 104.770 24.491 1.00 20.79 177 VAL A CA 1
ATOM 695 C C . VAL A 1 111 ? 21.722 105.060 25.638 1.00 24.16 177 VAL A C 1
ATOM 696 O O . VAL A 1 111 ? 21.999 104.192 26.466 1.00 27.51 177 VAL A O 1
ATOM 700 N N . SER A 1 112 ? 22.123 106.313 25.693 1.00 18.96 178 SER A N 1
ATOM 701 C CA . SER A 1 112 ? 23.004 106.831 26.713 1.00 21.49 178 SER A CA 1
ATOM 702 C C . SER A 1 112 ? 22.621 106.359 28.089 1.00 23.56 178 SER A C 1
ATOM 703 O O . SER A 1 112 ? 23.420 105.809 28.840 1.00 28.03 178 SER A O 1
ATOM 706 N N . GLN A 1 113 ? 21.376 106.591 28.409 1.00 16.17 179 GLN A N 1
ATOM 707 C CA . GLN A 1 113 ? 20.886 106.209 29.699 1.00 21.90 179 GLN A CA 1
ATOM 708 C C . GLN A 1 113 ? 20.827 104.705 29.851 1.00 29.76 179 GLN A C 1
ATOM 709 O O . GLN A 1 113 ? 21.301 104.144 30.844 1.00 27.32 179 GLN A O 1
ATOM 715 N N . PHE A 1 114 ? 20.210 104.072 28.856 1.00 25.11 180 PHE A N 1
ATOM 716 C CA . PHE A 1 114 ? 20.048 102.641 28.864 1.00 20.23 180 PHE A CA 1
ATOM 717 C C . PHE A 1 114 ? 21.360 101.950 29.131 1.00 21.91 180 PHE A C 1
ATOM 718 O O . PHE A 1 114 ? 21.460 101.021 29.933 1.00 23.03 180 PHE A O 1
ATOM 726 N N . LEU A 1 115 ? 22.368 102.456 28.455 1.00 12.69 181 LEU A N 1
ATOM 727 C CA . LEU A 1 115 ? 23.701 101.946 28.606 1.00 13.73 181 LEU A CA 1
ATOM 728 C C . LEU A 1 115 ? 24.094 101.941 30.065 1.00 22.29 181 LEU A C 1
ATOM 729 O O . LEU A 1 115 ? 24.509 100.935 30.641 1.00 21.91 181 LEU A O 1
ATOM 734 N N . LEU A 1 116 ? 23.941 103.113 30.639 1.00 23.47 182 LEU A N 1
ATOM 735 C CA . LEU A 1 116 ? 24.257 103.351 32.018 1.00 24.73 182 LEU A CA 1
ATOM 736 C C . LEU A 1 116 ? 23.497 102.416 32.946 1.00 22.22 182 LEU A C 1
ATOM 737 O O . LEU A 1 116 ? 24.065 101.781 33.824 1.00 20.94 182 LEU A O 1
ATOM 742 N N . PHE A 1 117 ? 22.195 102.353 32.740 1.00 14.77 183 PHE A N 1
ATOM 743 C CA . PHE A 1 117 ? 21.335 101.507 33.523 1.00 14.57 183 PHE A CA 1
ATOM 744 C C . PHE A 1 117 ? 21.854 100.102 33.499 1.00 20.50 183 PHE A C 1
ATOM 745 O O . PHE A 1 117 ? 21.991 99.438 34.526 1.00 21.64 183 PHE A O 1
ATOM 753 N N . ARG A 1 118 ? 22.148 99.670 32.290 1.00 21.00 184 ARG A N 1
ATOM 754 C CA . ARG A 1 118 ? 22.651 98.338 32.092 1.00 21.40 184 ARG A CA 1
ATOM 755 C C . ARG A 1 118 ? 23.844 98.019 32.980 1.00 17.65 184 ARG A C 1
ATOM 756 O O . ARG A 1 118 ? 23.824 97.028 33.719 1.00 14.66 184 ARG A O 1
ATOM 764 N N . LYS A 1 119 ? 24.849 98.897 32.955 1.00 10.04 185 LYS A N 1
ATOM 765 C CA . LYS A 1 119 ? 26.028 98.723 33.800 1.00 8.65 185 LYS A CA 1
ATOM 766 C C . LYS A 1 119 ? 25.658 98.551 35.257 1.00 11.88 185 LYS A C 1
ATOM 767 O O . LYS A 1 119 ? 26.101 97.624 35.915 1.00 12.97 185 LYS A O 1
ATOM 773 N N . GLU A 1 120 ? 24.877 99.482 35.767 1.00 10.02 186 GLU A N 1
ATOM 774 C CA . GLU A 1 120 ? 24.466 99.419 37.140 1.00 18.03 186 GLU A CA 1
ATOM 775 C C . GLU A 1 120 ? 23.827 98.077 37.471 1.00 20.81 186 GLU A C 1
ATOM 776 O O . GLU A 1 120 ? 24.216 97.399 38.433 1.00 19.99 186 GLU A O 1
ATOM 782 N N . GLU A 1 121 ? 22.872 97.685 36.631 1.00 13.74 187 GLU A N 1
ATOM 783 C CA . GLU A 1 121 ? 22.185 96.419 36.794 1.00 11.60 187 GLU A CA 1
ATOM 784 C C . GLU A 1 121 ? 23.152 95.268 36.976 1.00 8.65 187 GLU A C 1
ATOM 785 O O . GLU A 1 121 ? 23.010 94.467 37.889 1.00 7.53 187 GLU A O 1
ATOM 791 N N . LYS A 1 122 ? 24.149 95.201 36.099 1.00 7.33 188 LYS A N 1
ATOM 792 C CA . LYS A 1 122 ? 25.163 94.154 36.172 1.00 12.44 188 LYS A CA 1
ATOM 793 C C . LYS A 1 122 ? 25.898 94.175 37.504 1.00 21.88 188 LYS A C 1
ATOM 794 O O . LYS A 1 122 ? 25.922 93.182 38.234 1.00 21.44 188 LYS A O 1
ATOM 800 N N . GLU A 1 123 ? 26.506 95.327 37.787 1.00 17.59 189 GLU A N 1
ATOM 801 C CA . GLU A 1 123 ? 27.244 95.551 39.012 1.00 15.23 189 GLU A CA 1
ATOM 802 C C . GLU A 1 123 ? 26.442 95.077 40.207 1.00 20.26 189 GLU A C 1
ATOM 803 O O . GLU A 1 123 ? 26.926 94.346 41.072 1.00 19.84 189 GLU A O 1
ATOM 809 N N . LYS A 1 124 ? 25.183 95.452 40.213 1.00 13.01 190 LYS A N 1
ATOM 810 C CA . LYS A 1 124 ? 24.331 95.027 41.285 1.00 15.52 190 LYS A CA 1
ATOM 811 C C . LYS A 1 124 ? 24.274 93.505 41.358 1.00 19.85 190 LYS A C 1
ATOM 812 O O . LYS A 1 124 ? 24.713 92.879 42.328 1.00 21.13 190 LYS A O 1
ATOM 818 N N . ASN A 1 125 ? 23.767 92.906 40.296 1.00 16.06 191 ASN A N 1
ATOM 819 C CA . ASN A 1 125 ? 23.653 91.461 40.210 1.00 17.34 191 ASN A CA 1
ATOM 820 C C . ASN A 1 125 ? 24.926 90.717 40.570 1.00 18.60 191 ASN A C 1
ATOM 821 O O . ASN A 1 125 ? 24.891 89.664 41.200 1.00 14.49 191 ASN A O 1
ATOM 826 N N . GLU A 1 126 ? 26.056 91.251 40.143 1.00 13.80 192 GLU A N 1
ATOM 827 C CA . GLU A 1 126 ? 27.297 90.600 40.448 1.00 10.67 192 GLU A CA 1
ATOM 828 C C . GLU A 1 126 ? 27.467 90.454 41.948 1.00 17.39 192 GLU A C 1
ATOM 829 O O . GLU A 1 126 ? 27.698 89.358 42.462 1.00 19.38 192 GLU A O 1
ATOM 835 N N . LYS A 1 127 ? 27.316 91.565 42.662 1.00 13.53 193 LYS A N 1
ATOM 836 C CA . LYS A 1 127 ? 27.481 91.530 44.107 1.00 12.64 193 LYS A CA 1
ATOM 837 C C . LYS A 1 127 ? 26.455 90.619 44.740 1.00 19.97 193 LYS A C 1
ATOM 838 O O . LYS A 1 127 ? 26.735 89.817 45.632 1.00 21.19 193 LYS A O 1
ATOM 844 N N . GLU A 1 128 ? 25.247 90.736 44.243 1.00 13.13 194 GLU A N 1
ATOM 845 C CA . GLU A 1 128 ? 24.197 89.917 44.760 1.00 14.85 194 GLU A CA 1
ATOM 846 C C . GLU A 1 128 ? 24.513 88.433 44.641 1.00 18.17 194 GLU A C 1
ATOM 847 O O . GLU A 1 128 ? 24.196 87.655 45.541 1.00 17.54 194 GLU A O 1
ATOM 853 N N . ALA A 1 129 ? 25.110 88.042 43.508 1.00 10.50 195 ALA A N 1
ATOM 854 C CA . ALA A 1 129 ? 25.410 86.644 43.254 1.00 8.73 195 ALA A CA 1
ATOM 855 C C . ALA A 1 129 ? 26.510 86.102 44.143 1.00 20.87 195 ALA A C 1
ATOM 856 O O . ALA A 1 129 ? 26.370 85.067 44.796 1.00 24.55 195 ALA A O 1
ATOM 858 N N . LEU A 1 130 ? 27.620 86.813 44.148 1.00 12.22 196 LEU A N 1
ATOM 859 C CA . LEU A 1 130 ? 28.773 86.412 44.911 1.00 9.70 196 LEU A CA 1
ATOM 860 C C . LEU A 1 130 ? 28.458 86.126 46.366 1.00 19.06 196 LEU A C 1
ATOM 861 O O . LEU A 1 130 ? 28.975 85.186 46.966 1.00 21.34 196 LEU A O 1
ATOM 866 N N . LEU A 1 131 ? 27.610 86.966 46.929 1.00 18.59 197 LEU A N 1
ATOM 867 C CA . LEU A 1 131 ? 27.197 86.817 48.306 1.00 21.40 197 LEU A CA 1
ATOM 868 C C . LEU A 1 131 ? 26.520 85.480 48.518 1.00 19.70 197 LEU A C 1
ATOM 869 O O . LEU A 1 131 ? 26.994 84.627 49.266 1.00 18.68 197 LEU A O 1
ATOM 874 N N . LYS A 1 132 ? 25.389 85.321 47.839 1.00 11.70 198 LYS A N 1
ATOM 875 C CA . LYS A 1 132 ? 24.649 84.095 47.930 1.00 11.79 198 LYS A CA 1
ATOM 876 C C . LYS A 1 132 ? 25.532 82.886 47.638 1.00 19.48 198 LYS A C 1
ATOM 877 O O . LYS A 1 132 ? 25.440 81.863 48.310 1.00 21.72 198 LYS A O 1
ATOM 883 N N . ALA A 1 133 ? 26.424 83.016 46.657 1.00 13.92 199 ALA A N 1
ATOM 884 C CA . ALA A 1 133 ? 27.315 81.917 46.337 1.00 13.09 199 ALA A CA 1
ATOM 885 C C . ALA A 1 133 ? 28.268 81.641 47.492 1.00 19.44 199 ALA A C 1
ATOM 886 O O . ALA A 1 133 ? 28.504 80.486 47.880 1.00 21.16 199 ALA A O 1
ATOM 888 N N . SER A 1 134 ? 28.800 82.712 48.073 1.00 10.42 200 SER A N 1
ATOM 889 C CA . SER A 1 134 ? 29.694 82.529 49.190 1.00 8.66 200 SER A CA 1
ATOM 890 C C . SER A 1 134 ? 28.994 81.805 50.341 1.00 13.48 200 SER A C 1
ATOM 891 O O . SER A 1 134 ? 29.573 80.953 51.012 1.00 14.06 200 SER A O 1
ATOM 894 N N . GLU A 1 135 ? 27.714 82.099 50.545 1.00 8.43 201 GLU A N 1
ATOM 895 C CA . GLU A 1 135 ? 26.962 81.415 51.586 1.00 11.43 201 GLU A CA 1
ATOM 896 C C . GLU A 1 135 ? 26.930 79.906 51.339 1.00 17.46 201 GLU A C 1
ATOM 897 O O . GLU A 1 135 ? 27.296 79.095 52.196 1.00 13.76 201 GLU A O 1
ATOM 903 N N . LEU A 1 136 ? 26.462 79.547 50.150 1.00 12.53 202 LEU A N 1
ATOM 904 C CA . LEU A 1 136 ? 26.401 78.164 49.747 1.00 13.90 202 LEU A CA 1
ATOM 905 C C . LEU A 1 136 ? 27.738 77.473 49.982 1.00 20.18 202 LEU A C 1
ATOM 906 O O . LEU A 1 136 ? 27.810 76.388 50.564 1.00 21.02 202 LEU A O 1
ATOM 911 N N . VAL A 1 137 ? 28.814 78.106 49.533 1.00 10.96 203 VAL A N 1
ATOM 912 C CA . VAL A 1 137 ? 30.090 77.458 49.712 1.00 11.51 203 VAL A CA 1
ATOM 913 C C . VAL A 1 137 ? 30.435 77.305 51.176 1.00 13.36 203 VAL A C 1
ATOM 914 O O . VAL A 1 137 ? 30.934 76.282 51.627 1.00 9.46 203 VAL A O 1
ATOM 918 N N . SER A 1 138 ? 30.109 78.327 51.930 1.00 12.62 204 SER A N 1
ATOM 919 C CA . SER A 1 138 ? 30.389 78.294 53.338 1.00 12.25 204 SER A CA 1
ATOM 920 C C . SER A 1 138 ? 29.639 77.160 54.024 1.00 14.98 204 SER A C 1
ATOM 921 O O . SER A 1 138 ? 30.196 76.409 54.817 1.00 13.85 204 SER A O 1
ATOM 924 N N . GLY A 1 139 ? 28.362 77.035 53.697 1.00 10.25 205 GLY A N 1
ATOM 925 C CA . GLY A 1 139 ? 27.540 76.013 54.300 1.00 10.69 205 GLY A CA 1
ATOM 926 C C . GLY A 1 139 ? 28.046 74.646 53.926 1.00 26.03 205 GLY A C 1
ATOM 927 O O . GLY A 1 139 ? 28.037 73.714 54.729 1.00 34.56 205 GLY A O 1
ATOM 928 N N . MET A 1 140 ? 28.470 74.536 52.680 1.00 20.94 206 MET A N 1
ATOM 929 C CA . MET A 1 140 ? 29.011 73.297 52.207 1.00 19.71 206 MET A CA 1
ATOM 930 C C . MET A 1 140 ? 30.172 72.942 53.106 1.00 21.69 206 MET A C 1
ATOM 931 O O . MET A 1 140 ? 30.345 71.795 53.508 1.00 21.50 206 MET A O 1
ATOM 936 N N . GLY A 1 141 ? 30.918 73.978 53.483 1.00 18.85 207 GLY A N 1
ATOM 937 C CA . GLY A 1 141 ? 32.034 73.827 54.399 1.00 19.62 207 GLY A CA 1
ATOM 938 C C . GLY A 1 141 ? 31.572 73.141 55.682 1.00 27.59 207 GLY A C 1
ATOM 939 O O . GLY A 1 141 ? 31.978 72.021 55.991 1.00 27.68 207 GLY A O 1
ATOM 940 N N . ASP A 1 142 ? 30.687 73.818 56.412 1.00 23.74 208 ASP A N 1
ATOM 941 C CA . ASP A 1 142 ? 30.124 73.292 57.643 1.00 22.67 208 ASP A CA 1
ATOM 942 C C . ASP A 1 142 ? 29.629 71.860 57.488 1.00 22.53 208 ASP A C 1
ATOM 943 O O . ASP A 1 142 ? 29.962 70.974 58.282 1.00 22.82 208 ASP A O 1
ATOM 948 N N . LYS A 1 143 ? 28.835 71.634 56.449 1.00 11.89 209 LYS A N 1
ATOM 949 C CA . LYS A 1 143 ? 28.307 70.314 56.212 1.00 11.91 209 LYS A CA 1
ATOM 950 C C . LYS A 1 143 ? 29.373 69.233 56.023 1.00 16.15 209 LYS A C 1
ATOM 951 O O . LYS A 1 143 ? 29.529 68.356 56.853 1.00 15.13 209 LYS A O 1
ATOM 957 N N . LEU A 1 144 ? 30.109 69.273 54.928 1.00 13.91 210 LEU A N 1
ATOM 958 C CA . LEU A 1 144 ? 31.111 68.252 54.701 1.00 14.65 210 LEU A CA 1
ATOM 959 C C . LEU A 1 144 ? 32.128 68.165 55.819 1.00 20.34 210 LEU A C 1
ATOM 960 O O . LEU A 1 144 ? 32.694 67.116 56.074 1.00 26.26 210 LEU A O 1
ATOM 965 N N . GLY A 1 145 ? 32.409 69.278 56.460 1.00 15.23 211 GLY A N 1
ATOM 966 C CA . GLY A 1 145 ? 33.403 69.262 57.514 1.00 16.48 211 GLY A CA 1
ATOM 967 C C . GLY A 1 145 ? 33.054 68.270 58.610 1.00 28.54 211 GLY A C 1
ATOM 968 O O . GLY A 1 145 ? 33.932 67.706 59.251 1.00 34.39 211 GLY A O 1
ATOM 969 N N . GLU A 1 146 ? 31.760 68.070 58.847 1.00 25.10 212 GLU A N 1
ATOM 970 C CA . GLU A 1 146 ? 31.339 67.127 59.870 1.00 22.02 212 GLU A CA 1
ATOM 971 C C . GLU A 1 146 ? 31.857 65.738 59.583 1.00 25.25 212 GLU A C 1
ATOM 972 O O . GLU A 1 146 ? 32.139 64.973 60.496 1.00 26.81 212 GLU A O 1
ATOM 978 N N . TYR A 1 147 ? 32.001 65.431 58.302 1.00 21.99 213 TYR A N 1
ATOM 979 C CA . TYR A 1 147 ? 32.547 64.154 57.904 1.00 24.83 213 TYR A CA 1
ATOM 980 C C . TYR A 1 147 ? 34.035 64.277 57.587 1.00 32.93 213 TYR A C 1
ATOM 981 O O . TYR A 1 147 ? 34.826 63.425 57.969 1.00 41.40 213 TYR A O 1
ATOM 990 N N . LEU A 1 148 ? 34.401 65.335 56.854 1.00 23.32 214 LEU A N 1
ATOM 991 C CA . LEU A 1 148 ? 35.758 65.557 56.360 1.00 17.31 214 LEU A CA 1
ATOM 992 C C . LEU A 1 148 ? 36.821 66.025 57.349 1.00 26.26 214 LEU A C 1
ATOM 993 O O . LEU A 1 148 ? 37.989 65.694 57.208 1.00 28.73 214 LEU A O 1
ATOM 998 N N . GLY A 1 149 ? 36.457 66.829 58.331 1.00 25.66 215 GLY A N 1
ATOM 999 C CA . GLY A 1 149 ? 37.447 67.331 59.267 1.00 23.34 215 GLY A CA 1
ATOM 1000 C C . GLY A 1 149 ? 37.453 68.849 59.308 1.00 24.62 215 GLY A C 1
ATOM 1001 O O . GLY A 1 149 ? 36.950 69.516 58.408 1.00 29.20 215 GLY A O 1
ATOM 1002 N N . VAL A 1 150 ? 38.014 69.402 60.368 1.00 20.75 216 VAL A N 1
ATOM 1003 C CA . VAL A 1 150 ? 38.027 70.841 60.509 1.00 23.69 216 VAL A CA 1
ATOM 1004 C C . VAL A 1 150 ? 38.897 71.542 59.483 1.00 31.76 216 VAL A C 1
ATOM 1005 O O . VAL A 1 150 ? 38.564 72.629 59.010 1.00 28.06 216 VAL A O 1
ATOM 1009 N N . LYS A 1 151 ? 40.023 70.912 59.163 1.00 35.18 217 LYS A N 1
ATOM 1010 C CA . LYS A 1 151 ? 40.937 71.453 58.179 1.00 34.28 217 LYS A CA 1
ATOM 1011 C C . LYS A 1 151 ? 40.171 71.744 56.910 1.00 29.35 217 LYS A C 1
ATOM 1012 O O . LYS A 1 151 ? 40.267 72.840 56.361 1.00 26.41 217 LYS A O 1
ATOM 1018 N N . TYR A 1 152 ? 39.348 70.770 56.501 1.00 20.24 218 TYR A N 1
ATOM 1019 C CA . TYR A 1 152 ? 38.521 70.959 55.331 1.00 19.75 218 TYR A CA 1
ATOM 1020 C C . TYR A 1 152 ? 37.650 72.184 55.503 1.00 27.48 218 TYR A C 1
ATOM 1021 O O . TYR A 1 152 ? 37.737 73.154 54.747 1.00 28.87 218 TYR A O 1
ATOM 1030 N N . LYS A 1 153 ? 36.818 72.116 56.531 1.00 22.05 219 LYS A N 1
ATOM 1031 C CA . LYS A 1 153 ? 35.920 73.195 56.860 1.00 23.84 219 LYS A CA 1
ATOM 1032 C C . LYS A 1 153 ? 36.607 74.554 56.882 1.00 25.75 219 LYS A C 1
ATOM 1033 O O . LYS A 1 153 ? 36.047 75.555 56.444 1.00 27.32 219 LYS A O 1
ATOM 1039 N N . ASN A 1 154 ? 37.831 74.597 57.385 1.00 19.99 220 ASN A N 1
ATOM 1040 C CA . ASN A 1 154 ? 38.537 75.858 57.461 1.00 22.39 220 ASN A CA 1
ATOM 1041 C C . ASN A 1 154 ? 38.827 76.493 56.110 1.00 25.46 220 ASN A C 1
ATOM 1042 O O . ASN A 1 154 ? 38.568 77.684 55.891 1.00 23.32 220 ASN A O 1
ATOM 1047 N N . VAL A 1 155 ? 39.364 75.690 55.202 1.00 18.70 221 VAL A N 1
ATOM 1048 C CA . VAL A 1 155 ? 39.701 76.179 53.883 1.00 17.78 221 VAL A CA 1
ATOM 1049 C C . VAL A 1 155 ? 38.500 76.610 53.084 1.00 23.73 221 VAL A C 1
ATOM 1050 O O . VAL A 1 155 ? 38.523 77.652 52.418 1.00 24.61 221 VAL A O 1
ATOM 1054 N N . ALA A 1 156 ? 37.491 75.750 53.110 1.00 19.49 222 ALA A N 1
ATOM 1055 C CA . ALA A 1 156 ? 36.263 76.005 52.399 1.00 19.87 222 ALA A CA 1
ATOM 1056 C C . ALA A 1 156 ? 35.776 77.394 52.735 1.00 28.66 222 ALA A C 1
ATOM 1057 O O . ALA A 1 156 ? 35.409 78.176 51.855 1.00 31.95 222 ALA A O 1
ATOM 1059 N N . LYS A 1 157 ? 35.867 77.713 54.023 1.00 20.01 223 LYS A N 1
ATOM 1060 C CA . LYS A 1 157 ? 35.445 79.007 54.492 1.00 20.79 223 LYS A CA 1
ATOM 1061 C C . LYS A 1 157 ? 36.231 80.149 53.880 1.00 28.99 223 LYS A C 1
ATOM 1062 O O . LYS A 1 157 ? 35.663 81.159 53.477 1.00 33.97 223 LYS A O 1
ATOM 1068 N N . GLU A 1 158 ? 37.535 79.981 53.748 1.00 21.55 224 GLU A N 1
ATOM 1069 C CA . GLU A 1 158 ? 38.290 81.027 53.112 1.00 19.76 224 GLU A CA 1
ATOM 1070 C C . GLU A 1 158 ? 37.868 81.167 51.653 1.00 20.25 224 GLU A C 1
ATOM 1071 O O . GLU A 1 158 ? 37.640 82.271 51.152 1.00 20.04 224 GLU A O 1
ATOM 1077 N N . VAL A 1 159 ? 37.739 80.029 50.978 1.00 13.74 225 VAL A N 1
ATOM 1078 C CA . VAL A 1 159 ? 37.314 80.040 49.595 1.00 14.83 225 VAL A CA 1
ATOM 1079 C C . VAL A 1 159 ? 36.017 80.800 49.449 1.00 17.95 225 VAL A C 1
ATOM 1080 O O . VAL A 1 159 ? 35.830 81.595 48.533 1.00 16.89 225 VAL A O 1
ATOM 1084 N N . ALA A 1 160 ? 35.132 80.563 50.403 1.00 17.92 226 ALA A N 1
ATOM 1085 C CA . ALA A 1 160 ? 33.841 81.224 50.418 1.00 17.60 226 ALA A CA 1
ATOM 1086 C C . ALA A 1 160 ? 34.016 82.733 50.483 1.00 21.51 226 ALA A C 1
ATOM 1087 O O . ALA A 1 160 ? 33.317 83.504 49.811 1.00 16.95 226 ALA A O 1
ATOM 1089 N N . ASN A 1 161 ? 34.987 83.125 51.303 1.00 14.11 227 ASN A N 1
ATOM 1090 C CA . ASN A 1 161 ? 35.283 84.515 51.512 1.00 14.96 227 ASN A CA 1
ATOM 1091 C C . ASN A 1 161 ? 35.837 85.160 50.255 1.00 18.61 227 ASN A C 1
ATOM 1092 O O . ASN A 1 161 ? 35.446 86.261 49.850 1.00 18.11 227 ASN A O 1
ATOM 1097 N N . ASP A 1 162 ? 36.754 84.447 49.632 1.00 12.14 228 ASP A N 1
ATOM 1098 C CA . ASP A 1 162 ? 37.334 84.912 48.402 1.00 10.92 228 ASP A CA 1
ATOM 1099 C C . ASP A 1 162 ? 36.229 85.198 47.393 1.00 18.21 228 ASP A C 1
ATOM 1100 O O . ASP A 1 162 ? 36.231 86.213 46.690 1.00 17.27 228 ASP A O 1
ATOM 1105 N N . ILE A 1 163 ? 35.254 84.300 47.359 1.00 11.53 229 ILE A N 1
ATOM 1106 C CA . ILE A 1 163 ? 34.149 84.467 46.458 1.00 12.45 229 ILE A CA 1
ATOM 1107 C C . ILE A 1 163 ? 33.405 85.730 46.784 1.00 18.61 229 ILE A C 1
ATOM 1108 O O . ILE A 1 163 ? 33.086 86.526 45.913 1.00 15.99 229 ILE A O 1
ATOM 1113 N N . LYS A 1 164 ? 33.119 85.868 48.070 1.00 23.04 230 LYS A N 1
ATOM 1114 C CA . LYS A 1 164 ? 32.395 86.999 48.606 1.00 22.20 230 LYS A CA 1
ATOM 1115 C C . LYS A 1 164 ? 33.043 88.315 48.234 1.00 21.50 230 LYS A C 1
ATOM 1116 O O . LYS A 1 164 ? 32.370 89.308 47.977 1.00 24.30 230 LYS A O 1
ATOM 1122 N N . ASN A 1 165 ? 34.362 88.334 48.205 1.00 13.31 231 ASN A N 1
ATOM 1123 C CA . ASN A 1 165 ? 35.029 89.577 47.912 1.00 14.26 231 ASN A CA 1
ATOM 1124 C C . ASN A 1 165 ? 35.678 89.678 46.556 1.00 20.83 231 ASN A C 1
ATOM 1125 O O . ASN A 1 165 ? 36.625 90.424 46.376 1.00 23.78 231 ASN A O 1
ATOM 1130 N N . PHE A 1 166 ? 35.163 88.963 45.584 1.00 18.52 232 PHE A N 1
ATOM 1131 C CA . PHE A 1 166 ? 35.768 89.004 44.283 1.00 21.09 232 PHE A CA 1
ATOM 1132 C C . PHE A 1 166 ? 35.166 90.065 43.380 1.00 37.52 232 PHE A C 1
ATOM 1133 O O . PHE A 1 166 ? 33.976 90.380 43.453 1.00 36.40 232 PHE A O 1
ATOM 1141 N N . HIS A 1 167 ? 36.043 90.656 42.578 1.00 50.05 233 HIS A N 1
ATOM 1142 C CA . HIS A 1 167 ? 35.700 91.653 41.579 1.00 59.91 233 HIS A CA 1
ATOM 1143 C C . HIS A 1 167 ? 35.910 91.001 40.215 1.00 67.81 233 HIS A C 1
ATOM 1144 O O . HIS A 1 167 ? 36.843 90.233 40.039 1.00 66.52 233 HIS A O 1
ATOM 1151 N N . GLY A 1 168 ? 35.009 91.229 39.274 1.00 70.58 234 GLY A N 1
ATOM 1152 C CA . GLY A 1 168 ? 35.091 90.570 37.982 1.00 71.22 234 GLY A CA 1
ATOM 1153 C C . GLY A 1 168 ? 36.295 90.940 37.121 1.00 78.60 234 GLY A C 1
ATOM 1154 O O . GLY A 1 168 ? 36.544 90.316 36.088 1.00 79.91 234 GLY A O 1
ATOM 1155 N N . ARG A 1 169 ? 37.038 91.958 37.521 1.00 75.66 235 ARG A N 1
ATOM 1156 C CA . ARG A 1 169 ? 38.166 92.390 36.721 1.00 77.42 235 ARG A CA 1
ATOM 1157 C C . ARG A 1 169 ? 39.412 91.540 36.940 1.00 85.44 235 ARG A C 1
ATOM 1158 O O . ARG A 1 169 ? 40.501 91.872 36.465 1.00 89.00 235 ARG A O 1
ATOM 1166 N N . ASN A 1 170 ? 39.225 90.424 37.647 1.00 77.52 236 ASN A N 1
ATOM 1167 C CA . ASN A 1 170 ? 40.326 89.533 37.952 1.00 74.20 236 ASN A CA 1
ATOM 1168 C C . ASN A 1 170 ? 40.036 88.049 37.776 1.00 61.18 236 ASN A C 1
ATOM 1169 O O . ASN A 1 170 ? 40.727 87.200 38.347 1.00 59.26 236 ASN A O 1
ATOM 1174 N N . ILE A 1 171 ? 39.012 87.750 36.985 1.00 44.25 237 ILE A N 1
ATOM 1175 C CA . ILE A 1 171 ? 38.669 86.386 36.693 1.00 36.99 237 ILE A CA 1
ATOM 1176 C C . ILE A 1 171 ? 39.769 85.804 35.814 1.00 43.81 237 ILE A C 1
ATOM 1177 O O . ILE A 1 171 ? 40.242 86.445 34.878 1.00 51.10 237 ILE A O 1
ATOM 1182 N N . ARG A 1 172 ? 40.257 84.621 36.161 1.00 33.08 238 ARG A N 1
ATOM 1183 C CA . ARG A 1 172 ? 41.376 84.037 35.442 1.00 30.12 238 ARG A CA 1
ATOM 1184 C C . ARG A 1 172 ? 41.078 83.374 34.108 1.00 38.55 238 ARG A C 1
ATOM 1185 O O . ARG A 1 172 ? 39.949 82.987 33.812 1.00 42.57 238 ARG A O 1
ATOM 1193 N N . SER A 1 173 ? 42.127 83.288 33.294 1.00 33.19 239 SER A N 1
ATOM 1194 C CA . SER A 1 173 ? 42.056 82.710 31.972 1.00 31.29 239 SER A CA 1
ATOM 1195 C C . SER A 1 173 ? 41.962 81.208 32.059 1.00 36.39 239 SER A C 1
ATOM 1196 O O . SER A 1 173 ? 42.384 80.605 33.043 1.00 40.39 239 SER A O 1
ATOM 1199 N N . TYR A 1 174 ? 41.438 80.604 31.006 1.00 31.36 240 TYR A N 1
ATOM 1200 C CA . TYR A 1 174 ? 41.349 79.159 30.961 1.00 30.02 240 TYR A CA 1
ATOM 1201 C C . TYR A 1 174 ? 42.717 78.527 31.204 1.00 35.18 240 TYR A C 1
ATOM 1202 O O . TYR A 1 174 ? 42.919 77.738 32.130 1.00 35.28 240 TYR A O 1
ATOM 1211 N N . ASN A 1 175 ? 43.685 78.903 30.391 1.00 32.77 241 ASN A N 1
ATOM 1212 C CA . ASN A 1 175 ? 44.997 78.335 30.571 1.00 33.36 241 ASN A CA 1
ATOM 1213 C C . ASN A 1 175 ? 45.556 78.654 31.949 1.00 26.69 241 ASN A C 1
ATOM 1214 O O . ASN A 1 175 ? 46.199 77.827 32.595 1.00 27.92 241 ASN A O 1
ATOM 1219 N N . GLU A 1 176 ? 45.228 79.836 32.432 1.00 16.16 242 GLU A N 1
ATOM 1220 C CA . GLU A 1 176 ? 45.665 80.256 33.750 1.00 18.98 242 GLU A CA 1
ATOM 1221 C C . GLU A 1 176 ? 45.143 79.309 34.827 1.00 20.16 242 GLU A C 1
ATOM 1222 O O . GLU A 1 176 ? 45.882 78.774 35.656 1.00 15.53 242 GLU A O 1
ATOM 1228 N N . ALA A 1 177 ? 43.832 79.131 34.804 1.00 13.55 243 ALA A N 1
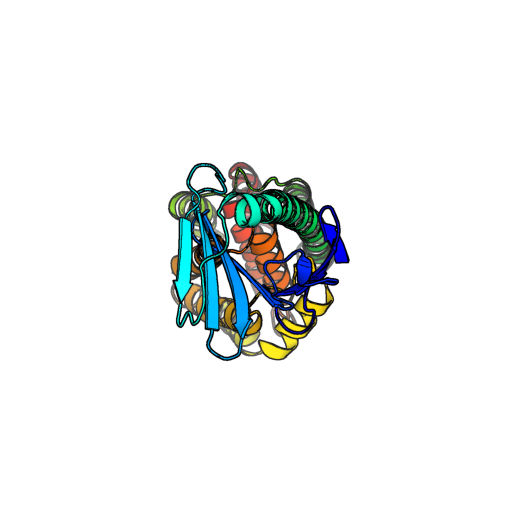ATOM 1229 C CA . ALA A 1 177 ? 43.149 78.286 35.750 1.00 11.11 243 ALA A CA 1
ATOM 1230 C C . ALA A 1 177 ? 43.614 76.847 35.651 1.00 21.87 243 ALA A C 1
ATOM 1231 O O . ALA A 1 177 ? 43.983 76.225 36.650 1.00 23.24 243 ALA A O 1
ATOM 1233 N N . MET A 1 178 ? 43.550 76.332 34.427 1.00 19.36 244 MET A N 1
ATOM 1234 C CA . MET A 1 178 ? 43.925 74.974 34.128 1.00 16.37 244 MET A CA 1
ATOM 1235 C C . MET A 1 178 ? 45.242 74.595 34.794 1.00 14.17 244 MET A C 1
ATOM 1236 O O . MET A 1 178 ? 45.359 73.567 35.443 1.00 14.82 244 MET A O 1
ATOM 1241 N N . ALA A 1 179 ? 46.199 75.503 34.745 1.00 10.43 245 ALA A N 1
ATOM 1242 C CA . ALA A 1 179 ? 47.480 75.296 35.396 1.00 12.01 245 ALA A CA 1
ATOM 1243 C C . ALA A 1 179 ? 47.340 75.009 36.876 1.00 19.98 245 ALA A C 1
ATOM 1244 O O . ALA A 1 179 ? 47.859 74.034 37.402 1.00 20.07 245 ALA A O 1
ATOM 1246 N N . SER A 1 180 ? 46.668 75.912 37.564 1.00 21.85 246 SER A N 1
ATOM 1247 C CA . SER A 1 180 ? 46.472 75.760 38.987 1.00 20.00 246 SER A CA 1
ATOM 1248 C C . SER A 1 180 ? 45.824 74.431 39.320 1.00 19.30 246 SER A C 1
ATOM 1249 O O . SER A 1 180 ? 46.251 73.716 40.230 1.00 18.72 246 SER A O 1
ATOM 1252 N N . LEU A 1 181 ? 44.783 74.111 38.568 1.00 12.37 247 LEU A N 1
ATOM 1253 C CA . LEU A 1 181 ? 44.077 72.876 38.790 1.00 12.55 247 LEU A CA 1
ATOM 1254 C C . LEU A 1 181 ? 45.025 71.700 38.760 1.00 16.71 247 LEU A C 1
ATOM 1255 O O . LEU A 1 181 ? 44.972 70.824 39.617 1.00 19.82 247 LEU A O 1
ATOM 1260 N N . ASN A 1 182 ? 45.931 71.735 37.797 1.00 9.39 248 ASN A N 1
ATOM 1261 C CA . ASN A 1 182 ? 46.920 70.691 37.649 1.00 14.72 248 ASN A CA 1
ATOM 1262 C C . ASN A 1 182 ? 47.653 70.362 38.949 1.00 21.08 248 ASN A C 1
ATOM 1263 O O . ASN A 1 182 ? 47.825 69.190 39.285 1.00 17.98 248 ASN A O 1
ATOM 1268 N N . LYS A 1 183 ? 48.103 71.403 39.653 1.00 16.32 249 LYS A N 1
ATOM 1269 C CA . LYS A 1 183 ? 48.784 71.246 40.926 1.00 16.69 249 LYS A CA 1
ATOM 1270 C C . LYS A 1 183 ? 48.022 70.288 41.823 1.00 24.01 249 LYS A C 1
ATOM 1271 O O . LYS A 1 183 ? 48.552 69.324 42.368 1.00 27.29 249 LYS A O 1
ATOM 1277 N N . VAL A 1 184 ? 46.742 70.558 41.958 1.00 19.44 250 VAL A N 1
ATOM 1278 C CA . VAL A 1 184 ? 45.922 69.707 42.770 1.00 17.73 250 VAL A CA 1
ATOM 1279 C C . VAL A 1 184 ? 45.907 68.322 42.178 1.00 18.49 250 VAL A C 1
ATOM 1280 O O . VAL A 1 184 ? 46.232 67.341 42.827 1.00 17.44 250 VAL A O 1
ATOM 1284 N N . LEU A 1 185 ? 45.519 68.283 40.918 1.00 18.89 251 LEU A N 1
ATOM 1285 C CA . LEU A 1 185 ? 45.402 67.068 40.148 1.00 24.48 251 LEU A CA 1
ATOM 1286 C C . LEU A 1 185 ? 46.667 66.232 40.197 1.00 32.42 251 LEU A C 1
ATOM 1287 O O . LEU A 1 185 ? 46.624 65.005 40.253 1.00 27.40 251 LEU A O 1
ATOM 1292 N N . ALA A 1 186 ? 47.801 66.923 40.110 1.00 36.11 252 ALA A N 1
ATOM 1293 C CA . ALA A 1 186 ? 49.107 66.296 40.102 1.00 36.72 252 ALA A CA 1
ATOM 1294 C C . ALA A 1 186 ? 49.538 65.839 41.484 1.00 50.70 252 ALA A C 1
ATOM 1295 O O . ALA A 1 186 ? 50.565 65.189 41.649 1.00 55.43 252 ALA A O 1
ATOM 1297 N N . ASN A 1 187 ? 48.751 66.198 42.485 1.00 49.41 253 ASN A N 1
ATOM 1298 C CA . ASN A 1 187 ? 49.042 65.822 43.850 1.00 48.58 253 ASN A CA 1
ATOM 1299 C C . ASN A 1 187 ? 48.840 64.327 44.070 1.00 56.59 253 ASN A C 1
ATOM 1300 O O . ASN A 1 187 ? 47.718 63.826 44.058 1.00 55.73 253 ASN A O 1
ATOM 1305 N N . PRO A 1 188 ? 49.956 63.638 44.304 1.00 58.17 254 PRO A N 1
ATOM 1306 C CA . PRO A 1 188 ? 50.023 62.196 44.512 1.00 58.60 254 PRO A CA 1
ATOM 1307 C C . PRO A 1 188 ? 48.900 61.571 45.335 1.00 71.72 254 PRO A C 1
ATOM 1308 O O . PRO A 1 188 ? 48.359 60.522 44.961 1.00 75.37 254 PRO A O 1
ATOM 1312 N N . LYS A 1 189 ? 48.582 62.187 46.476 1.00 65.28 255 LYS A N 1
ATOM 1313 C CA . LYS A 1 189 ? 47.542 61.685 47.361 1.00 62.14 255 LYS A CA 1
ATOM 1314 C C . LYS A 1 189 ? 46.180 61.785 46.719 1.00 62.85 255 LYS A C 1
ATOM 1315 O O . LYS A 1 189 ? 45.275 61.007 47.020 1.00 64.76 255 LYS A O 1
ATOM 1321 N N . MET A 1 190 ? 46.064 62.767 45.830 1.00 54.49 256 MET A N 1
ATOM 1322 C CA . MET A 1 190 ? 44.844 63.025 45.098 1.00 51.45 256 MET A CA 1
ATOM 1323 C C . MET A 1 190 ? 44.511 61.886 44.150 1.00 60.88 256 MET A C 1
ATOM 1324 O O . MET A 1 190 ? 44.592 62.033 42.935 1.00 64.39 256 MET A O 1
ATOM 1329 N N . LYS A 1 191 ? 44.133 60.752 44.731 1.00 60.79 257 LYS A N 1
ATOM 1330 C CA . LYS A 1 191 ? 43.794 59.547 43.988 1.00 64.88 257 LYS A CA 1
ATOM 1331 C C . LYS A 1 191 ? 42.294 59.321 43.925 1.00 68.03 257 LYS A C 1
ATOM 1332 O O . LYS A 1 191 ? 41.555 59.878 44.730 1.00 73.68 257 LYS A O 1
ATOM 1338 N N . VAL A 1 192 ? 41.841 58.472 43.003 1.00 56.78 258 VAL A N 1
ATOM 1339 C CA . VAL A 1 192 ? 40.417 58.177 42.909 1.00 54.36 258 VAL A CA 1
ATOM 1340 C C . VAL A 1 192 ? 40.121 56.764 42.421 1.00 54.23 258 VAL A C 1
ATOM 1341 O O . VAL A 1 192 ? 40.119 56.488 41.221 1.00 56.57 258 VAL A O 1
ATOM 1345 N N . ASN A 1 193 ? 39.854 55.868 43.364 1.00 45.86 259 ASN A N 1
ATOM 1346 C CA . ASN A 1 193 ? 39.553 54.491 43.020 1.00 45.48 259 ASN A CA 1
ATOM 1347 C C . ASN A 1 193 ? 38.156 54.342 42.452 1.00 41.15 259 ASN A C 1
ATOM 1348 O O . ASN A 1 193 ? 37.224 54.993 42.907 1.00 38.30 259 ASN A O 1
ATOM 1353 N N . LYS A 1 194 ? 38.059 53.478 41.452 1.00 38.59 260 LYS A N 1
ATOM 1354 C CA . LYS A 1 194 ? 36.842 53.179 40.722 1.00 43.36 260 LYS A CA 1
ATOM 1355 C C . LYS A 1 194 ? 35.576 53.211 41.550 1.00 57.13 260 LYS A C 1
ATOM 1356 O O . LYS A 1 194 ? 34.641 53.931 41.201 1.00 60.68 260 LYS A O 1
ATOM 1362 N N . SER A 1 195 ? 35.572 52.436 42.638 1.00 56.03 261 SER A N 1
ATOM 1363 C CA . SER A 1 195 ? 34.440 52.346 43.550 1.00 56.03 261 SER A CA 1
ATOM 1364 C C . SER A 1 195 ? 33.909 53.727 43.875 1.00 55.20 261 SER A C 1
ATOM 1365 O O . SER A 1 195 ? 32.706 53.990 43.837 1.00 53.26 261 SER A O 1
ATOM 1368 N N . ASP A 1 196 ? 34.861 54.612 44.133 1.00 48.45 262 ASP A N 1
ATOM 1369 C CA . ASP A 1 196 ? 34.579 55.993 44.420 1.00 44.31 262 ASP A CA 1
ATOM 1370 C C . ASP A 1 196 ? 34.213 56.725 43.147 1.00 45.95 262 ASP A C 1
ATOM 1371 O O . ASP A 1 196 ? 33.179 57.386 43.069 1.00 47.54 262 ASP A O 1
ATOM 1376 N N . LYS A 1 197 ? 35.065 56.577 42.141 1.00 38.03 263 LYS A N 1
ATOM 1377 C CA . LYS A 1 197 ? 34.836 57.215 40.866 1.00 35.01 263 LYS A CA 1
ATOM 1378 C C . LYS A 1 197 ? 33.444 56.939 40.322 1.00 41.70 263 LYS A C 1
ATOM 1379 O O . LYS A 1 197 ? 32.735 57.843 39.888 1.00 42.76 263 LYS A O 1
ATOM 1385 N N . ASP A 1 198 ? 33.058 55.672 40.353 1.00 41.09 264 ASP A N 1
ATOM 1386 C CA . ASP A 1 198 ? 31.771 55.248 39.833 1.00 43.47 264 ASP A CA 1
ATOM 1387 C C . ASP A 1 198 ? 30.587 55.822 40.596 1.00 38.85 264 ASP A C 1
ATOM 1388 O O . ASP A 1 198 ? 29.516 56.057 40.034 1.00 41.23 264 ASP A O 1
ATOM 1393 N N . ALA A 1 199 ? 30.780 56.049 41.887 1.00 27.12 265 ALA A N 1
ATOM 1394 C CA . ALA A 1 199 ? 29.722 56.618 42.699 1.00 22.72 265 ALA A CA 1
ATOM 1395 C C . ALA A 1 199 ? 29.507 58.065 42.321 1.00 27.08 265 ALA A C 1
ATOM 1396 O O . ALA A 1 199 ? 28.396 58.478 41.984 1.00 25.22 265 ALA A O 1
ATOM 1398 N N . ILE A 1 200 ? 30.615 58.811 42.388 1.00 25.95 266 ILE A N 1
ATOM 1399 C CA . ILE A 1 200 ? 30.655 60.224 42.067 1.00 20.72 266 ILE A CA 1
ATOM 1400 C C . ILE A 1 200 ? 29.954 60.445 40.760 1.00 24.88 266 ILE A C 1
ATOM 1401 O O . ILE A 1 200 ? 29.137 61.342 40.581 1.00 24.34 266 ILE A O 1
ATOM 1406 N N . VAL A 1 201 ? 30.274 59.569 39.844 1.00 22.80 267 VAL A N 1
ATOM 1407 C CA . VAL A 1 201 ? 29.657 59.669 38.559 1.00 24.93 267 VAL A CA 1
ATOM 1408 C C . VAL A 1 201 ? 28.175 59.397 38.653 1.00 27.74 267 VAL A C 1
ATOM 1409 O O . VAL A 1 201 ? 27.355 60.151 38.139 1.00 2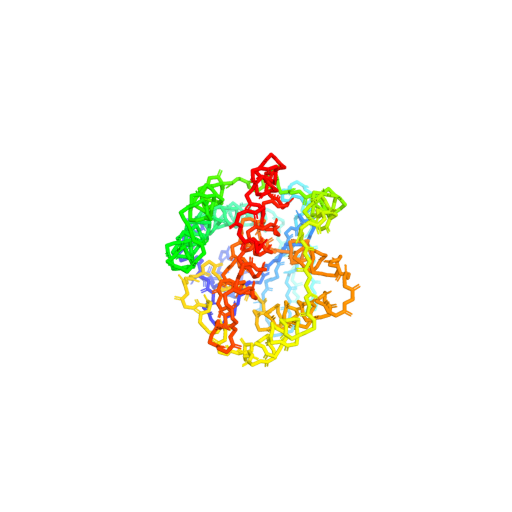8.19 267 VAL A O 1
ATOM 1413 N N . ASN A 1 202 ? 27.842 58.309 39.318 1.00 26.00 268 ASN A N 1
ATOM 1414 C CA . ASN A 1 202 ? 26.453 57.962 39.455 1.00 29.06 268 ASN A CA 1
ATOM 1415 C C . ASN A 1 202 ? 25.660 59.111 40.082 1.00 32.32 268 ASN A C 1
ATOM 1416 O O . ASN A 1 202 ? 24.531 59.415 39.690 1.00 30.35 268 ASN A O 1
ATOM 1421 N N . ALA A 1 203 ? 26.310 59.816 40.999 1.00 26.80 269 ALA A N 1
ATOM 1422 C CA . ALA A 1 203 ? 25.689 60.953 41.639 1.00 25.99 269 ALA A CA 1
ATOM 1423 C C . ALA A 1 203 ? 25.299 62.005 40.614 1.00 27.93 269 ALA A C 1
ATOM 1424 O O . ALA A 1 203 ? 24.157 62.458 40.551 1.00 26.60 269 ALA A O 1
ATOM 1426 N N . TRP A 1 204 ? 26.285 62.390 39.816 1.00 23.23 270 TRP A N 1
ATOM 1427 C CA . TRP A 1 204 ? 26.106 63.381 38.780 1.00 24.68 270 TRP A CA 1
ATOM 1428 C C . TRP A 1 204 ? 24.937 63.049 37.880 1.00 34.06 270 TRP A C 1
ATOM 1429 O O . TRP A 1 204 ? 24.096 63.894 37.606 1.00 35.46 270 TRP A O 1
ATOM 1440 N N . LYS A 1 205 ? 24.895 61.809 37.409 1.00 35.57 271 LYS A N 1
ATOM 1441 C CA . LYS A 1 205 ? 23.823 61.373 36.534 1.00 37.08 271 LYS A CA 1
ATOM 1442 C C . LYS A 1 205 ? 22.468 61.488 37.202 1.00 41.01 271 LYS A C 1
ATOM 1443 O O . LYS A 1 205 ? 21.463 61.761 36.557 1.00 44.72 271 LYS A O 1
ATOM 1449 N N . GLN A 1 206 ? 22.455 61.275 38.506 1.00 36.08 272 GLN A N 1
ATOM 1450 C CA . GLN A 1 206 ? 21.243 61.365 39.291 1.00 38.24 272 GLN A CA 1
ATOM 1451 C C . GLN A 1 206 ? 20.599 62.731 39.165 1.00 40.48 272 GLN A C 1
ATOM 1452 O O . GLN A 1 206 ? 19.447 62.942 39.536 1.00 46.90 272 GLN A O 1
ATOM 1458 N N . VAL A 1 207 ? 21.373 63.674 38.675 1.00 30.69 273 VAL A N 1
ATOM 1459 C CA . VAL A 1 207 ? 20.931 65.046 38.565 1.00 30.37 273 VAL A CA 1
ATOM 1460 C C . VAL A 1 207 ? 19.929 65.344 37.456 1.00 43.53 273 VAL A C 1
ATOM 1461 O O . VAL A 1 207 ? 20.077 64.890 36.320 1.00 49.33 273 VAL A O 1
ATOM 1465 N N . ASN A 1 208 ? 18.930 66.173 37.794 1.00 38.32 274 ASN A N 1
ATOM 1466 C CA . ASN A 1 208 ? 17.951 66.666 36.831 1.00 36.51 274 ASN A CA 1
ATOM 1467 C C . ASN A 1 208 ? 18.122 68.169 36.651 1.00 39.15 274 ASN A C 1
ATOM 1468 O O . ASN A 1 208 ? 17.783 68.969 37.536 1.00 36.39 274 ASN A O 1
ATOM 1473 N N . ALA A 1 209 ? 18.692 68.533 35.504 1.00 35.41 275 ALA A N 1
ATOM 1474 C CA . ALA A 1 209 ? 18.989 69.915 35.179 1.00 34.96 275 ALA A CA 1
ATOM 1475 C C . ALA A 1 209 ? 17.843 70.853 35.479 1.00 36.31 275 ALA A C 1
ATOM 1476 O O . ALA A 1 209 ? 18.011 71.882 36.130 1.00 34.65 275 ALA A O 1
ATOM 1478 N N . LYS A 1 210 ? 16.677 70.463 34.997 1.00 33.12 276 LYS A N 1
ATOM 1479 C CA . LYS A 1 210 ? 15.490 71.248 35.191 1.00 36.31 276 LYS A CA 1
ATOM 1480 C C . LYS A 1 210 ? 15.278 71.608 36.653 1.00 44.03 276 LYS A C 1
ATOM 1481 O O . LYS A 1 210 ? 15.245 72.783 37.016 1.00 47.10 276 LYS A O 1
ATOM 1487 N N . ASP A 1 211 ? 15.161 70.591 37.493 1.00 36.59 277 ASP A N 1
ATOM 1488 C CA . ASP A 1 211 ? 14.963 70.823 38.906 1.00 37.02 277 ASP A CA 1
ATOM 1489 C C . ASP A 1 211 ? 16.053 71.710 39.460 1.00 39.20 277 ASP A C 1
ATOM 1490 O O . ASP A 1 211 ? 15.795 72.670 40.191 1.00 39.34 277 ASP A O 1
ATOM 1495 N N . MET A 1 212 ? 17.271 71.393 39.057 1.00 33.42 278 MET A N 1
ATOM 1496 C CA . MET A 1 212 ? 18.410 72.174 39.459 1.00 35.64 278 MET A CA 1
ATOM 1497 C C . MET A 1 212 ? 18.174 73.627 39.109 1.00 30.16 278 MET A C 1
ATOM 1498 O O . MET A 1 212 ? 18.162 74.515 39.963 1.00 26.41 278 MET A O 1
ATOM 1503 N N . ALA A 1 213 ? 17.960 73.814 37.813 1.00 18.20 279 ALA A N 1
ATOM 1504 C CA . ALA A 1 213 ? 17.714 75.096 37.222 1.00 14.21 279 ALA A CA 1
ATOM 1505 C C . ALA A 1 213 ? 16.703 75.874 38.020 1.00 24.44 279 ALA A C 1
ATOM 1506 O O . ALA A 1 213 ? 16.879 77.053 38.276 1.00 30.80 279 ALA A O 1
ATOM 1508 N N . ASN A 1 214 ? 15.651 75.201 38.453 1.00 26.09 280 ASN A N 1
ATOM 1509 C CA . ASN A 1 214 ? 14.643 75.888 39.238 1.00 28.71 280 ASN A CA 1
ATOM 1510 C C . ASN A 1 214 ? 15.204 76.245 40.580 1.00 30.56 280 ASN A C 1
ATOM 1511 O O . ASN A 1 214 ? 15.075 77.376 41.038 1.00 30.77 280 ASN A O 1
ATOM 1516 N N . LYS A 1 215 ? 15.840 75.247 41.175 1.00 25.24 281 LYS A N 1
ATOM 1517 C CA . LYS A 1 215 ? 16.478 75.394 42.454 1.00 26.33 281 LYS A CA 1
ATOM 1518 C C . LYS A 1 215 ? 17.366 76.624 42.434 1.00 30.02 281 LYS A C 1
ATOM 1519 O O . LYS A 1 215 ? 17.201 77.556 43.223 1.00 27.70 281 LYS A O 1
ATOM 1525 N N . ILE A 1 216 ? 18.282 76.614 41.472 1.00 26.38 282 ILE A N 1
ATOM 1526 C CA . ILE A 1 216 ? 19.222 77.686 41.279 1.00 25.04 282 ILE A CA 1
ATOM 1527 C C . ILE A 1 216 ? 18.504 78.993 41.067 1.00 36.07 282 ILE A C 1
ATOM 1528 O O . ILE A 1 216 ? 18.828 80.019 41.669 1.00 40.47 282 ILE A O 1
ATOM 1533 N N . GLY A 1 217 ? 17.535 78.929 40.171 1.00 30.03 283 GLY A N 1
ATOM 1534 C CA . GLY A 1 217 ? 16.762 80.089 39.804 1.00 29.75 283 GLY A CA 1
ATOM 1535 C C . GLY A 1 217 ? 16.157 80.766 41.008 1.00 32.80 283 GLY A C 1
ATOM 1536 O O . GLY A 1 217 ? 16.092 81.989 41.088 1.00 34.28 283 GLY A O 1
ATOM 1537 N N . ASN A 1 218 ? 15.727 79.958 41.958 1.00 30.79 284 ASN A N 1
ATOM 1538 C CA . ASN A 1 218 ? 15.082 80.486 43.141 1.00 32.58 284 ASN A CA 1
ATOM 1539 C C . ASN A 1 218 ? 16.016 81.118 44.144 1.00 36.12 284 ASN A C 1
ATOM 1540 O O . ASN A 1 218 ? 15.601 81.516 45.225 1.00 38.59 284 ASN A O 1
ATOM 1545 N N . LEU A 1 219 ? 17.278 81.228 43.773 1.00 30.98 285 LEU A N 1
ATOM 1546 C CA . LEU A 1 219 ? 18.248 81.839 44.647 1.00 28.17 285 LEU A CA 1
ATOM 1547 C C . LEU A 1 219 ? 18.148 83.345 44.559 1.00 31.58 285 LEU A C 1
ATOM 1548 O O . LEU A 1 219 ? 18.484 84.074 45.494 1.00 37.03 285 LEU A O 1
ATOM 1553 N N . GLY A 1 220 ? 17.654 83.804 43.422 1.00 21.40 286 GLY A N 1
ATOM 1554 C CA . GLY A 1 220 ? 17.513 85.217 43.222 1.00 21.89 286 GLY A CA 1
ATOM 1555 C C . GLY A 1 220 ? 17.540 85.602 41.763 1.00 29.01 286 GLY A C 1
ATOM 1556 O O . GLY A 1 220 ? 17.934 84.825 40.891 1.00 29.11 286 GLY A O 1
ATOM 1557 N N . LYS A 1 221 ? 17.108 86.829 41.533 1.00 26.95 287 LYS A N 1
ATOM 1558 C CA . LYS A 1 221 ? 17.007 87.416 40.215 1.00 27.74 287 LYS A CA 1
ATOM 1559 C C . LYS A 1 221 ? 18.315 87.332 39.468 1.00 29.42 287 LYS A C 1
ATOM 1560 O O . LYS A 1 221 ? 18.349 87.083 38.258 1.00 28.48 287 LYS A O 1
ATOM 1566 N N . ALA A 1 222 ? 19.389 87.550 40.218 1.00 24.05 288 ALA A N 1
ATOM 1567 C CA . ALA A 1 222 ? 20.719 87.532 39.653 1.00 23.86 288 ALA A CA 1
ATOM 1568 C C . ALA A 1 222 ? 21.065 86.215 38.975 1.00 30.88 288 ALA A C 1
ATOM 1569 O O . ALA A 1 222 ? 21.900 86.179 38.082 1.00 37.12 288 ALA A O 1
ATOM 1571 N N . PHE A 1 223 ? 20.422 85.132 39.386 1.00 24.81 289 PHE A N 1
ATOM 1572 C CA . PHE A 1 223 ? 20.711 83.844 38.798 1.00 24.57 289 PHE A CA 1
ATOM 1573 C C . PHE A 1 223 ? 19.848 83.571 37.598 1.00 27.44 289 PHE A C 1
ATOM 1574 O O . PHE A 1 223 ? 20.010 82.566 36.922 1.00 31.41 289 PHE A O 1
ATOM 1582 N N . LYS A 1 224 ? 18.901 84.453 37.354 1.00 21.33 290 LYS A N 1
ATOM 1583 C CA . LYS A 1 224 ? 18.020 84.254 36.231 1.00 24.67 290 LYS A CA 1
ATOM 1584 C C . LYS A 1 224 ? 18.701 84.599 34.914 1.00 33.19 290 LYS A C 1
ATOM 1585 O O . LYS A 1 224 ? 18.425 85.633 34.299 1.00 39.99 290 LYS A O 1
ATOM 1591 N N . VAL A 1 225 ? 19.626 83.737 34.503 1.00 22.57 291 VAL A N 1
ATOM 1592 C CA . VAL A 1 225 ? 20.322 83.925 33.248 1.00 19.47 291 VAL A CA 1
ATOM 1593 C C . VAL A 1 225 ? 19.684 83.069 32.175 1.00 38.01 291 VAL A C 1
ATOM 1594 O O . VAL A 1 225 ? 18.872 82.172 32.443 1.00 41.58 291 VAL A O 1
ATOM 1598 N N . ALA A 1 226 ? 20.074 83.347 30.944 1.00 36.28 292 ALA A N 1
ATOM 1599 C CA . ALA A 1 226 ? 19.518 82.633 29.825 1.00 34.91 292 ALA A CA 1
ATOM 1600 C C . ALA A 1 226 ? 19.976 81.196 29.719 1.00 29.69 292 ALA A C 1
ATOM 1601 O O . ALA A 1 226 ? 21.125 80.861 29.975 1.00 29.61 292 ALA A O 1
ATOM 1603 N N . ASP A 1 227 ? 19.062 80.355 29.284 1.00 24.31 293 ASP A N 1
ATOM 1604 C CA . ASP A 1 227 ? 19.373 78.965 29.063 1.00 24.35 293 ASP A CA 1
ATOM 1605 C C . ASP A 1 227 ? 20.010 78.322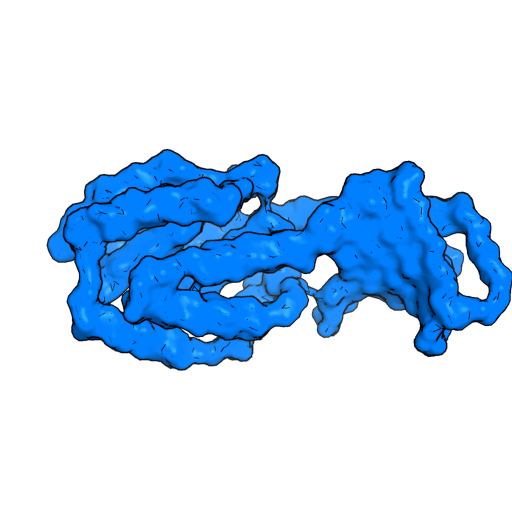 30.273 1.00 27.50 293 ASP A C 1
ATOM 1606 O O . ASP A 1 227 ? 20.990 77.590 30.161 1.00 26.06 293 ASP A O 1
ATOM 1611 N N . LEU A 1 228 ? 19.450 78.623 31.429 1.00 23.06 294 LEU A N 1
ATOM 1612 C CA . LEU A 1 228 ? 19.944 78.082 32.670 1.00 25.03 294 LEU A CA 1
ATOM 1613 C C . LEU A 1 228 ? 20.123 76.572 32.613 1.00 30.29 294 LEU A C 1
ATOM 1614 O O . LEU A 1 228 ? 21.209 76.037 32.869 1.00 30.33 294 LEU A O 1
ATOM 1619 N N . ALA A 1 229 ? 19.033 75.887 32.280 1.00 26.34 295 ALA A N 1
ATOM 1620 C CA . ALA A 1 229 ? 19.033 74.437 32.231 1.00 26.76 295 ALA A CA 1
ATOM 1621 C C . ALA A 1 229 ? 20.058 73.848 31.280 1.00 31.16 295 ALA A C 1
ATOM 1622 O O . ALA A 1 229 ? 20.562 72.748 31.490 1.00 31.53 295 ALA A O 1
ATOM 1624 N N . ILE A 1 230 ? 20.384 74.566 30.221 1.00 25.82 296 ILE A N 1
ATOM 1625 C CA . ILE A 1 230 ? 21.399 74.044 29.336 1.00 26.76 296 ILE A CA 1
ATOM 1626 C C . ILE A 1 230 ? 22.737 74.081 30.063 1.00 22.96 296 ILE A C 1
ATOM 1627 O O . ILE A 1 230 ? 23.488 73.102 30.117 1.00 17.15 296 ILE A O 1
ATOM 1632 N N . LYS A 1 231 ? 23.009 75.255 30.631 1.00 18.88 297 LYS A N 1
ATOM 1633 C CA . LYS A 1 231 ? 24.217 75.483 31.383 1.00 18.45 297 LYS A CA 1
ATOM 1634 C C . LYS A 1 231 ? 24.358 74.408 32.429 1.00 22.44 297 LYS A C 1
ATOM 1635 O O . LYS A 1 231 ? 25.404 73.779 32.550 1.00 23.07 297 LYS A O 1
ATOM 1641 N N . VAL A 1 232 ? 23.272 74.168 33.150 1.00 17.18 298 VAL A N 1
ATOM 1642 C CA . VAL A 1 232 ? 23.299 73.119 34.141 1.00 19.16 298 VAL A CA 1
ATOM 1643 C C . VAL A 1 232 ? 23.712 71.794 33.521 1.00 26.13 298 VAL A C 1
ATOM 1644 O O . VAL A 1 232 ? 24.717 71.191 33.898 1.00 27.63 298 VAL A O 1
ATOM 1648 N N . GLU A 1 233 ? 22.947 71.383 32.527 1.00 20.34 299 GLU A N 1
ATOM 1649 C CA . GLU A 1 233 ? 23.200 70.143 31.832 1.00 21.98 299 GLU A CA 1
ATOM 1650 C C . GLU A 1 233 ? 24.645 69.975 31.394 1.00 27.17 299 GLU A C 1
ATOM 1651 O O . GLU A 1 233 ? 25.256 68.925 31.596 1.00 30.32 299 GLU A O 1
ATOM 1657 N N . LYS A 1 234 ? 25.202 71.027 30.814 1.00 18.02 300 LYS A N 1
ATOM 1658 C CA . LYS A 1 234 ? 26.571 70.964 30.363 1.00 14.20 300 LYS A CA 1
ATOM 1659 C C . LYS A 1 234 ? 27.560 70.789 31.503 1.00 20.87 300 LYS A C 1
ATOM 1660 O O . LYS A 1 234 ? 28.568 70.108 31.356 1.00 18.85 300 LYS A O 1
ATOM 1666 N N . ILE A 1 235 ? 27.239 71.352 32.669 1.00 21.89 301 ILE A N 1
ATOM 1667 C CA . ILE A 1 235 ? 28.092 71.174 33.837 1.00 22.94 301 ILE A CA 1
ATOM 1668 C C . ILE A 1 235 ? 28.130 69.708 34.225 1.00 27.96 301 ILE A C 1
ATOM 1669 O O . ILE A 1 235 ? 29.152 69.166 34.649 1.00 23.95 301 ILE A O 1
ATOM 1674 N N . ARG A 1 236 ? 26.960 69.091 34.124 1.00 24.53 302 ARG A N 1
ATOM 1675 C CA . ARG A 1 236 ? 26.828 67.705 34.475 1.00 23.98 302 ARG A CA 1
ATOM 1676 C C . ARG A 1 236 ? 27.587 66.825 33.522 1.00 31.89 302 ARG A C 1
ATOM 1677 O O . ARG A 1 236 ? 28.423 66.017 33.919 1.00 32.86 302 ARG A O 1
ATOM 1685 N N . GLU A 1 237 ? 27.271 66.974 32.250 1.00 29.60 303 GLU A N 1
ATOM 1686 C CA . GLU A 1 237 ? 27.913 66.130 31.285 1.00 30.26 303 GLU A CA 1
ATOM 1687 C C . GLU A 1 237 ? 29.420 66.204 31.313 1.00 33.08 303 GLU A C 1
ATOM 1688 O O . GLU A 1 237 ? 30.112 65.179 31.355 1.00 31.82 303 GLU A O 1
ATOM 1694 N N . LYS A 1 238 ? 29.919 67.430 31.357 1.00 31.17 304 LYS A N 1
ATOM 1695 C CA . LYS A 1 238 ? 31.352 67.658 31.394 1.00 30.58 304 LYS A CA 1
ATOM 1696 C C . LYS A 1 238 ? 31.970 67.251 32.733 1.00 35.42 304 LYS A C 1
ATOM 1697 O O . LYS A 1 238 ? 33.137 66.843 32.795 1.00 30.93 304 LYS A O 1
ATOM 1703 N N . SER A 1 239 ? 31.163 67.353 33.803 1.00 30.08 305 SER A N 1
ATOM 1704 C CA . SER A 1 239 ? 31.606 66.967 35.127 1.00 26.38 305 SER A CA 1
ATOM 1705 C C . SER A 1 239 ? 31.861 65.477 35.120 1.00 28.20 305 SER A C 1
ATOM 1706 O O . SER A 1 239 ? 32.901 64.981 35.559 1.00 27.76 305 SER A O 1
ATOM 1709 N N . ILE A 1 240 ? 30.904 64.769 34.544 1.00 22.02 306 ILE A N 1
ATOM 1710 C CA . ILE A 1 240 ? 31.023 63.342 34.407 1.00 22.88 306 ILE A CA 1
ATOM 1711 C C . ILE A 1 240 ? 32.261 62.985 33.613 1.00 31.05 306 ILE A C 1
ATOM 1712 O O . ILE A 1 240 ? 33.140 62.276 34.094 1.00 36.84 306 ILE A O 1
ATOM 1717 N N . GLU A 1 241 ? 32.315 63.482 32.379 1.00 21.23 307 GLU A N 1
ATOM 1718 C CA . GLU A 1 241 ? 33.443 63.219 31.518 1.00 19.91 307 GLU A CA 1
ATOM 1719 C C . GLU A 1 241 ? 34.784 63.493 32.185 1.00 22.73 307 GLU A C 1
ATOM 1720 O O . GLU A 1 241 ? 35.759 62.780 31.961 1.00 21.28 307 GLU A O 1
ATOM 1726 N N . GLY A 1 242 ? 34.849 64.540 33.001 1.00 23.07 308 GLY A N 1
ATOM 1727 C CA . GLY A 1 242 ? 36.094 64.836 33.681 1.00 24.87 308 GLY A CA 1
ATOM 1728 C C . GLY A 1 242 ? 36.547 63.632 34.498 1.00 26.15 308 GLY A C 1
ATOM 1729 O O . GLY A 1 242 ? 37.654 63.111 34.328 1.00 17.45 308 GLY A O 1
ATOM 1730 N N . TYR A 1 243 ? 35.629 63.165 35.340 1.00 25.38 309 TYR A N 1
ATOM 1731 C CA . TYR A 1 243 ? 35.870 62.027 36.197 1.00 25.44 309 TYR A CA 1
ATOM 1732 C C . TYR A 1 243 ? 36.457 60.846 35.479 1.00 35.71 309 TYR A C 1
ATOM 1733 O O . TYR A 1 243 ? 37.546 60.400 35.812 1.00 45.44 309 TYR A O 1
ATOM 1742 N N . ASN A 1 244 ? 35.755 60.347 34.485 1.00 33.37 310 ASN A N 1
ATOM 1743 C CA . ASN A 1 244 ? 36.260 59.188 33.781 1.00 38.82 310 ASN A CA 1
ATOM 1744 C C . ASN A 1 244 ? 37.347 59.438 32.738 1.00 47.16 310 ASN A C 1
ATOM 1745 O O . ASN A 1 244 ? 37.659 58.534 31.972 1.00 55.16 310 ASN A O 1
ATOM 1750 N N . THR A 1 245 ? 37.941 60.631 32.686 1.00 33.22 311 THR A N 1
ATOM 1751 C CA . THR A 1 245 ? 38.975 60.853 31.694 1.00 28.05 311 THR A CA 1
ATOM 1752 C C . THR A 1 245 ? 40.084 61.739 32.178 1.00 34.32 311 THR A C 1
ATOM 1753 O O . THR A 1 245 ? 41.114 61.873 31.524 1.00 39.61 311 THR A O 1
ATOM 1757 N N . GLY A 1 246 ? 39.869 62.388 33.298 1.00 29.35 312 GLY A N 1
ATOM 1758 C CA . GLY A 1 246 ? 40.901 63.270 33.788 1.00 29.24 312 GLY A CA 1
ATOM 1759 C C . GLY A 1 246 ? 40.942 64.555 32.985 1.00 34.06 312 GLY A C 1
ATOM 1760 O O . GLY A 1 246 ? 41.725 65.451 33.269 1.00 39.42 312 GLY A O 1
ATOM 1761 N N . ASN A 1 247 ? 40.097 64.663 31.970 1.00 28.97 313 ASN A N 1
ATOM 1762 C CA . ASN A 1 247 ? 40.085 65.910 31.240 1.00 29.50 313 ASN A CA 1
ATOM 1763 C C . ASN A 1 247 ? 39.073 66.878 31.817 1.00 34.48 313 ASN A C 1
ATOM 1764 O O . ASN A 1 247 ? 37.869 66.621 31.839 1.00 33.30 313 ASN A O 1
ATOM 1769 N N . TRP A 1 248 ? 39.590 67.984 32.323 1.00 30.36 314 TRP A N 1
ATOM 1770 C CA . TRP A 1 248 ? 38.765 68.976 32.970 1.00 30.29 314 TRP A CA 1
ATOM 1771 C C . TRP A 1 248 ? 38.641 70.259 32.168 1.00 35.28 314 TRP A C 1
ATOM 1772 O O . TRP A 1 248 ? 37.861 71.145 32.517 1.00 40.15 314 TRP A O 1
ATOM 1783 N N . GLY A 1 249 ? 39.423 70.351 31.099 1.00 24.76 315 GLY A N 1
ATOM 1784 C CA . GLY A 1 249 ? 39.405 71.510 30.232 1.00 23.35 315 GLY A CA 1
ATOM 1785 C C . GLY A 1 249 ? 37.991 71.913 29.837 1.00 24.29 315 GLY A C 1
ATOM 1786 O O . GLY A 1 249 ? 37.566 73.066 30.003 1.00 25.14 315 GLY A O 1
ATOM 1787 N N . PRO A 1 250 ? 37.262 70.940 29.324 1.00 16.81 316 PRO A N 1
ATOM 1788 C CA . PRO A 1 250 ? 35.899 71.159 28.888 1.00 19.51 316 PRO A CA 1
ATOM 1789 C C . PRO A 1 250 ? 35.050 71.886 29.915 1.00 25.13 316 PRO A C 1
ATOM 1790 O O . PRO A 1 250 ? 34.307 72.804 29.576 1.00 24.61 316 PRO A O 1
ATOM 1794 N N . LEU A 1 251 ? 35.226 71.501 31.173 1.00 23.51 317 LEU A N 1
ATOM 1795 C CA . LEU A 1 251 ? 34.516 72.111 32.280 1.00 23.73 317 LEU A CA 1
ATOM 1796 C C . LEU A 1 251 ? 34.851 73.593 32.382 1.00 22.24 317 LEU A C 1
ATOM 1797 O O . LEU A 1 251 ? 33.991 74.461 32.209 1.00 24.54 317 LEU A O 1
ATOM 1802 N N . LEU A 1 252 ? 36.120 73.868 32.652 1.00 9.85 318 LEU A N 1
ATOM 1803 C CA . LEU A 1 252 ? 36.592 75.231 32.767 1.00 11.95 318 LEU A CA 1
ATOM 1804 C C . LEU A 1 252 ? 36.201 76.040 31.550 1.00 24.77 318 LEU A C 1
ATOM 1805 O O . LEU A 1 252 ? 35.772 77.195 31.638 1.00 25.94 318 LEU A O 1
ATOM 1810 N N . LEU A 1 253 ? 36.355 75.408 30.399 1.00 17.62 319 LEU A N 1
ATOM 1811 C CA . LEU A 1 253 ? 36.023 76.074 29.170 1.00 14.99 319 LEU A CA 1
ATOM 1812 C C . LEU A 1 253 ? 34.564 76.470 29.107 1.00 15.98 319 LEU A C 1
ATOM 1813 O O . LEU A 1 253 ? 34.207 77.527 28.594 1.00 17.45 319 LEU A O 1
ATOM 1818 N N . GLU A 1 254 ? 33.710 75.588 29.601 1.00 7.28 320 GLU A N 1
ATOM 1819 C CA . GLU A 1 254 ? 32.291 75.852 29.571 1.00 4.92 320 GLU A CA 1
ATOM 1820 C C . GLU A 1 254 ? 31.957 77.129 30.321 1.00 13.49 320 GLU A C 1
ATOM 1821 O O . GLU A 1 254 ? 31.260 78.021 29.827 1.00 7.36 320 GLU A O 1
ATOM 1827 N N . VAL A 1 255 ? 32.486 77.199 31.532 1.00 10.49 321 VAL A N 1
ATOM 1828 C CA . VAL A 1 255 ? 32.274 78.351 32.362 1.00 9.51 321 VAL A CA 1
ATOM 1829 C C . VAL A 1 255 ? 32.727 79.609 31.642 1.00 11.16 321 VAL A C 1
ATOM 1830 O O . VAL A 1 255 ? 31.976 80.576 31.525 1.00 8.80 321 VAL A O 1
ATOM 1834 N N . GLU A 1 256 ? 33.964 79.577 31.150 1.00 10.55 322 GLU A N 1
ATOM 1835 C CA . GLU A 1 256 ? 34.515 80.717 30.427 1.00 16.60 322 GLU A CA 1
ATOM 1836 C C . GLU A 1 256 ? 33.600 81.105 29.284 1.00 20.59 322 GLU A C 1
ATOM 1837 O O . GLU A 1 256 ? 33.418 82.292 28.963 1.00 14.41 322 GLU A O 1
ATOM 1843 N N . SER A 1 257 ? 33.046 80.060 28.672 1.00 12.78 323 SER A N 1
ATOM 1844 C CA . SER A 1 257 ? 32.140 80.217 27.574 1.00 6.80 323 SER A CA 1
ATOM 1845 C C . SER A 1 257 ? 31.057 81.205 27.952 1.00 13.24 323 SER A C 1
ATOM 1846 O O . SER A 1 257 ? 30.906 82.251 27.332 1.00 13.09 323 SER A O 1
ATOM 1849 N N . TRP A 1 258 ? 30.350 80.858 29.015 1.00 13.30 324 TRP A N 1
ATOM 1850 C CA . TRP A 1 258 ? 29.258 81.640 29.558 1.00 15.79 324 TRP A CA 1
ATOM 1851 C C . TRP A 1 258 ? 29.533 83.124 29.572 1.00 17.91 324 TRP A C 1
ATOM 1852 O O . TRP A 1 258 ? 28.715 83.944 29.177 1.00 16.15 324 TRP A O 1
ATOM 1863 N N . ILE A 1 259 ? 30.697 83.437 30.085 1.00 14.35 325 ILE A N 1
ATOM 1864 C CA . ILE A 1 259 ? 31.127 84.798 30.239 1.00 15.75 325 ILE A CA 1
ATOM 1865 C C . ILE A 1 259 ? 31.255 85.524 28.920 1.00 19.30 325 ILE A C 1
ATOM 1866 O O . ILE A 1 259 ? 30.745 86.634 28.762 1.00 20.74 325 ILE A O 1
ATOM 1871 N N . ILE A 1 260 ? 31.986 84.917 27.986 1.00 14.74 326 ILE A N 1
ATOM 1872 C CA . ILE A 1 260 ? 32.151 85.565 26.696 1.00 15.80 326 ILE A CA 1
ATOM 1873 C C . ILE A 1 260 ? 30.788 85.791 26.067 1.00 20.06 326 ILE A C 1
ATOM 1874 O O . ILE A 1 260 ? 30.558 86.728 25.305 1.00 18.60 326 ILE A O 1
ATOM 1879 N N . GLY A 1 261 ? 29.881 84.900 26.424 1.00 15.82 327 GLY A N 1
ATOM 1880 C CA . GLY A 1 261 ? 28.540 84.935 25.910 1.00 16.63 327 GLY A CA 1
ATOM 1881 C C . GLY A 1 261 ? 27.598 85.886 26.632 1.00 26.98 327 GLY A C 1
ATOM 1882 O O . GLY A 1 261 ? 26.399 85.834 26.378 1.00 32.39 327 GLY A O 1
ATOM 1883 N N . GLY A 1 262 ? 28.098 86.741 27.535 1.00 23.87 328 GLY A N 1
ATOM 1884 C CA . GLY A 1 262 ? 27.197 87.687 28.182 1.00 25.28 328 GLY A CA 1
ATOM 1885 C C . GLY A 1 262 ? 27.031 87.624 29.700 1.00 37.79 328 GLY A C 1
ATOM 1886 O O . GLY A 1 262 ? 26.587 88.604 30.309 1.00 47.16 328 GLY A O 1
ATOM 1887 N N . VAL A 1 263 ? 27.341 86.490 30.321 1.00 28.81 329 VAL A N 1
ATOM 1888 C CA . VAL A 1 263 ? 27.203 86.394 31.766 1.00 25.41 329 VAL A CA 1
ATOM 1889 C C . VAL A 1 263 ? 28.370 87.031 32.495 1.00 27.65 329 VAL A C 1
ATOM 1890 O O . VAL A 1 263 ? 29.525 86.729 32.219 1.00 29.22 329 VAL A O 1
ATOM 1894 N N . VAL A 1 264 ? 28.050 87.912 33.434 1.00 23.69 330 VAL A N 1
ATOM 1895 C CA . VAL A 1 264 ? 29.052 88.606 34.233 1.00 24.42 330 VAL A CA 1
ATOM 1896 C C . VAL A 1 264 ? 29.919 87.625 35.011 1.00 28.61 330 VAL A C 1
ATOM 1897 O O . VAL A 1 264 ? 29.391 86.711 35.647 1.00 31.92 330 VAL A O 1
ATOM 1901 N N . ALA A 1 265 ? 31.238 87.842 34.962 1.00 19.04 331 ALA A N 1
ATOM 1902 C CA . ALA A 1 265 ? 32.207 86.997 35.647 1.00 17.61 331 ALA A CA 1
ATOM 1903 C C . ALA A 1 265 ? 31.773 86.563 37.041 1.00 23.26 331 ALA A C 1
ATOM 1904 O O . ALA A 1 265 ? 31.718 85.376 37.342 1.00 30.21 331 ALA A O 1
ATOM 1906 N N . GLY A 1 266 ? 31.386 87.517 37.870 1.00 13.64 332 GLY A N 1
ATOM 1907 C CA . GLY A 1 266 ? 30.939 87.175 39.203 1.00 15.67 332 GLY A CA 1
ATOM 1908 C C . GLY A 1 266 ? 29.784 86.171 39.200 1.00 22.43 332 GLY A C 1
ATOM 1909 O O . GLY A 1 266 ? 29.763 85.212 39.972 1.00 24.71 332 GLY A O 1
ATOM 1910 N N . VAL A 1 267 ? 28.813 86.402 38.328 1.00 13.49 333 VAL A N 1
ATOM 1911 C CA . VAL A 1 267 ? 27.642 85.549 38.247 1.00 13.53 333 VAL A CA 1
ATOM 1912 C C . VAL A 1 267 ? 27.980 84.135 37.807 1.00 22.09 333 VAL A C 1
ATOM 1913 O O . VAL A 1 267 ? 27.546 83.141 38.404 1.00 22.62 333 VAL A O 1
ATOM 1917 N N . ALA A 1 268 ? 28.738 84.081 36.719 1.00 19.35 334 ALA A N 1
ATOM 1918 C CA . ALA A 1 268 ? 29.185 82.838 36.131 1.00 18.26 334 ALA A CA 1
ATOM 1919 C C . ALA A 1 268 ? 29.761 81.925 37.204 1.00 20.81 334 ALA A C 1
ATOM 1920 O O . ALA A 1 268 ? 29.404 80.759 37.358 1.00 19.61 334 ALA A O 1
ATOM 1922 N N . ILE A 1 269 ? 30.646 82.499 37.979 1.00 14.75 335 ILE A N 1
ATOM 1923 C CA . ILE A 1 269 ? 31.270 81.770 39.034 1.00 16.27 335 ILE A CA 1
ATOM 1924 C C . ILE A 1 269 ? 30.263 81.291 40.059 1.00 13.72 335 ILE A C 1
ATOM 1925 O O . ILE A 1 269 ? 30.282 80.133 40.485 1.00 11.91 335 ILE A O 1
ATOM 1930 N N . SER A 1 270 ? 29.422 82.227 40.479 1.00 6.22 336 SER A N 1
ATOM 1931 C CA . SER A 1 270 ? 28.417 81.964 41.482 1.00 9.12 336 SER A CA 1
ATOM 1932 C C . SER A 1 270 ? 27.549 80.823 41.019 1.00 13.49 336 SER A C 1
ATOM 1933 O O . SER A 1 270 ? 27.274 79.845 41.717 1.00 11.55 336 SER A O 1
ATOM 1936 N N . LEU A 1 271 ? 27.125 80.986 39.800 1.00 9.17 337 LEU A N 1
ATOM 1937 C CA . LEU A 1 271 ? 26.299 80.014 39.162 1.00 12.57 337 LEU A CA 1
ATOM 1938 C C . LEU A 1 271 ? 26.980 78.650 39.212 1.00 18.79 337 LEU A C 1
ATOM 1939 O O . LEU A 1 271 ? 26.397 77.636 39.597 1.00 18.27 337 LEU A O 1
ATOM 1944 N N . PHE A 1 272 ? 28.254 78.658 38.851 1.00 12.74 338 PHE A N 1
ATOM 1945 C CA . PHE A 1 272 ? 29.076 77.471 38.857 1.00 10.40 338 PHE A CA 1
ATOM 1946 C C . PHE A 1 272 ? 29.053 76.829 40.227 1.00 14.56 338 PHE A C 1
ATOM 1947 O O . PHE A 1 272 ? 28.655 75.674 40.377 1.00 13.59 338 PHE A O 1
ATOM 1955 N N . GLY A 1 273 ? 29.477 77.617 41.225 1.00 10.02 339 GLY A N 1
ATOM 1956 C CA . GLY A 1 273 ? 29.536 77.178 42.612 1.00 9.67 339 GLY A CA 1
ATOM 1957 C C . GLY A 1 273 ? 28.230 76.560 43.109 1.00 15.87 339 GLY A C 1
ATOM 1958 O O . GLY A 1 273 ? 28.207 75.487 43.725 1.00 14.75 339 GLY A O 1
ATOM 1959 N N . ALA A 1 274 ? 27.134 77.254 42.831 1.00 9.98 340 ALA A N 1
ATOM 1960 C CA . ALA A 1 274 ? 25.823 76.791 43.232 1.00 5.23 340 ALA A CA 1
ATOM 1961 C C . ALA A 1 274 ? 25.584 75.374 42.773 1.00 16.49 340 ALA A C 1
ATOM 1962 O O . ALA A 1 274 ? 25.238 74.487 43.553 1.00 21.45 340 ALA A O 1
ATOM 1964 N N . VAL A 1 275 ? 25.749 75.180 41.482 1.00 9.29 341 VAL A N 1
ATOM 1965 C CA . VAL A 1 275 ? 25.536 73.884 40.908 1.00 8.35 341 VAL A CA 1
ATOM 1966 C C . VAL A 1 275 ? 26.381 72.858 41.603 1.00 12.27 341 VAL A C 1
ATOM 1967 O O . VAL A 1 275 ? 25.875 71.845 42.086 1.00 11.96 341 VAL A O 1
ATOM 1971 N N . LEU A 1 276 ? 27.674 73.162 41.643 1.00 11.42 342 LEU A N 1
ATOM 1972 C CA . LEU A 1 276 ? 28.657 72.304 42.262 1.00 12.48 342 LEU A CA 1
ATOM 1973 C C . LEU A 1 276 ? 28.186 71.864 43.625 1.00 16.20 342 LEU A C 1
ATOM 1974 O O . LEU A 1 276 ? 28.136 70.677 43.940 1.00 14.36 342 LEU A O 1
ATOM 1979 N N . SER A 1 277 ? 27.781 72.847 44.407 1.00 14.01 343 SER A N 1
ATOM 1980 C CA . SER A 1 277 ? 27.309 72.585 45.745 1.00 16.58 343 SER A CA 1
ATOM 1981 C C . SER A 1 277 ? 25.992 71.813 45.806 1.00 26.52 343 SER A C 1
ATOM 1982 O O . SER A 1 277 ? 25.627 71.268 46.844 1.00 25.78 343 SER A O 1
ATOM 1985 N N . PHE A 1 278 ? 25.241 71.782 44.723 1.00 23.82 344 PHE A N 1
ATOM 1986 C CA . PHE A 1 278 ? 23.965 71.114 44.800 1.00 26.18 344 PHE A CA 1
ATOM 1987 C C . PHE A 1 278 ? 24.020 69.631 44.546 1.00 35.32 344 PHE A C 1
ATOM 1988 O O . PHE A 1 278 ? 22.989 68.957 44.599 1.00 38.38 344 PHE A O 1
ATOM 1996 N N . LEU A 1 279 ? 25.214 69.130 44.254 1.00 30.36 345 LEU A N 1
ATOM 1997 C CA . LEU A 1 279 ? 25.374 67.702 44.037 1.00 29.13 345 LEU A CA 1
ATOM 1998 C C . LEU A 1 279 ? 24.992 66.924 45.298 1.00 34.62 345 LEU A C 1
ATOM 1999 O O . LEU A 1 279 ? 25.260 67.365 46.422 1.00 37.18 345 LEU A O 1
ATOM 2004 N N . PRO A 1 280 ? 24.348 65.771 45.093 1.00 26.80 346 PRO A N 1
ATOM 2005 C CA . PRO A 1 280 ? 23.863 64.886 46.151 1.00 23.75 346 PRO A CA 1
ATOM 2006 C C . PRO A 1 280 ? 24.908 63.895 46.663 1.00 32.40 346 PRO A C 1
ATOM 2007 O O . PRO A 1 280 ? 25.407 63.043 45.930 1.00 35.57 346 PRO A O 1
ATOM 2011 N N . ILE A 1 281 ? 25.217 63.990 47.947 1.00 28.00 347 ILE A N 1
ATOM 2012 C CA . ILE A 1 281 ? 26.229 63.140 48.533 1.00 30.78 347 ILE A CA 1
ATOM 2013 C C . ILE A 1 281 ? 25.733 61.790 49.004 1.00 47.40 347 ILE A C 1
ATOM 2014 O O . ILE A 1 281 ? 26.525 60.917 49.347 1.00 48.43 347 ILE A O 1
ATOM 2019 N N . SER A 1 282 ? 24.424 61.625 49.073 1.00 52.57 348 SER A N 1
ATOM 2020 C CA . SER A 1 282 ? 23.887 60.355 49.500 1.00 53.82 348 SER A CA 1
ATOM 2021 C C . SER A 1 282 ? 24.386 59.295 48.544 1.00 62.23 348 SER A C 1
ATOM 2022 O O . SER A 1 282 ? 24.411 59.515 47.334 1.00 69.94 348 SER A O 1
ATOM 2025 N N . GLY A 1 283 ? 24.833 58.166 49.066 1.00 51.12 349 GLY A N 1
ATOM 2026 C CA . GLY A 1 283 ? 25.330 57.145 48.167 1.00 50.32 349 GLY A CA 1
ATOM 2027 C C . GLY A 1 283 ? 26.826 57.261 47.877 1.00 50.92 349 GLY A C 1
ATOM 2028 O O . GLY A 1 283 ? 27.346 56.537 47.033 1.00 56.85 349 GLY A O 1
ATOM 2029 N N . LEU A 1 284 ? 27.509 58.168 48.583 1.00 34.20 350 LEU A N 1
ATOM 2030 C CA . LEU A 1 284 ? 28.947 58.355 48.469 1.00 25.32 350 LEU A CA 1
ATOM 2031 C C . LEU A 1 284 ? 29.570 58.001 49.788 1.00 28.08 350 LEU A C 1
ATOM 2032 O O . LEU A 1 284 ? 28.949 58.150 50.840 1.00 32.86 350 LEU A O 1
ATOM 2037 N N . ALA A 1 285 ? 30.815 57.592 49.744 1.00 21.17 351 ALA A N 1
ATOM 2038 C CA . ALA A 1 285 ? 31.492 57.286 50.973 1.00 22.36 351 ALA A CA 1
ATOM 2039 C C . ALA A 1 285 ? 32.384 58.437 51.358 1.00 29.16 351 ALA A C 1
ATOM 2040 O O . ALA A 1 285 ? 32.652 59.306 50.540 1.00 33.85 351 ALA A O 1
ATOM 2042 N N . VAL A 1 286 ? 32.821 58.431 52.605 1.00 24.06 352 VAL A N 1
ATOM 2043 C CA . VAL A 1 286 ? 33.658 59.477 53.129 1.00 22.63 352 VAL A CA 1
ATOM 2044 C C . VAL A 1 286 ? 34.826 59.772 52.209 1.00 31.06 352 VAL A C 1
ATOM 2045 O O . VAL A 1 286 ? 35.282 60.906 52.066 1.00 38.74 352 VAL A O 1
ATOM 2049 N N . THR A 1 287 ? 35.286 58.752 51.530 1.00 21.10 353 THR A N 1
ATOM 2050 C CA . THR A 1 287 ? 36.391 58.975 50.633 1.00 23.70 353 THR A CA 1
ATOM 2051 C C . THR A 1 287 ? 35.963 59.793 49.427 1.00 33.65 353 THR A C 1
ATOM 2052 O O . THR A 1 287 ? 36.561 60.818 49.102 1.00 35.98 353 THR A O 1
ATOM 2056 N N . ALA A 1 288 ? 34.889 59.349 48.781 1.00 26.47 354 ALA A N 1
ATOM 2057 C CA . ALA A 1 288 ? 34.351 60.070 47.650 1.00 22.42 354 ALA A CA 1
ATOM 2058 C C . ALA A 1 288 ? 34.038 61.510 48.043 1.00 26.19 354 ALA A C 1
ATOM 2059 O O . ALA A 1 288 ? 34.228 62.457 47.283 1.00 31.33 354 ALA A O 1
ATOM 2061 N N . LEU A 1 289 ? 33.568 61.661 49.267 1.00 15.70 355 LEU A N 1
ATOM 2062 C CA . LEU A 1 289 ? 33.220 62.950 49.806 1.00 17.03 355 LEU A CA 1
ATOM 2063 C C . LEU A 1 289 ? 34.391 63.889 49.735 1.00 24.94 355 LEU A C 1
ATOM 2064 O O . LEU A 1 289 ? 34.263 65.022 49.294 1.00 30.97 355 LEU A O 1
ATOM 2069 N N . GLY A 1 290 ? 35.527 63.412 50.222 1.00 20.37 356 GLY A N 1
ATOM 2070 C CA . GLY A 1 290 ? 36.738 64.204 50.212 1.00 20.69 356 GLY A CA 1
ATOM 2071 C C . GLY A 1 290 ? 37.064 64.677 48.801 1.00 26.52 356 GLY A C 1
ATOM 2072 O O . GLY A 1 290 ? 37.389 65.847 48.589 1.00 31.20 356 GLY A O 1
ATOM 2073 N N . VAL A 1 291 ? 36.961 63.760 47.833 1.00 15.62 357 VAL A N 1
ATOM 2074 C CA . VAL A 1 291 ? 37.219 64.097 46.445 1.00 16.56 357 VAL A CA 1
ATOM 2075 C C . VAL A 1 291 ? 36.388 65.298 46.035 1.00 19.44 357 VAL A C 1
ATOM 2076 O O . VAL A 1 291 ? 36.880 66.366 45.668 1.00 22.75 357 VAL A O 1
ATOM 2080 N N . ILE A 1 292 ? 35.097 65.075 46.100 1.00 11.55 358 ILE A N 1
ATOM 2081 C CA . ILE A 1 292 ? 34.094 66.070 45.810 1.00 12.26 358 ILE A CA 1
ATOM 2082 C C . ILE A 1 292 ? 34.408 67.396 46.475 1.00 15.63 358 ILE A C 1
ATOM 2083 O O . ILE A 1 292 ? 34.495 68.434 45.830 1.00 19.58 358 ILE A O 1
ATOM 2088 N N . GLY A 1 293 ? 34.593 67.344 47.785 1.00 8.29 359 GLY A N 1
ATOM 2089 C CA . GLY A 1 293 ? 34.901 68.516 48.548 1.00 7.25 359 GLY A CA 1
ATOM 2090 C C . GLY A 1 293 ? 36.129 69.188 47.974 1.00 11.90 359 GLY A C 1
ATOM 2091 O O . GLY A 1 293 ? 36.118 70.369 47.664 1.00 16.65 359 GLY A O 1
ATOM 2092 N N . ILE A 1 294 ? 37.186 68.429 47.785 1.00 10.99 360 ILE A N 1
ATOM 2093 C CA . ILE A 1 294 ? 38.393 69.027 47.245 1.00 16.43 360 ILE A CA 1
ATOM 2094 C C . ILE A 1 294 ? 38.178 69.636 45.868 1.00 18.91 360 ILE A C 1
ATOM 2095 O O . ILE A 1 294 ? 38.457 70.817 45.645 1.00 15.33 360 ILE A O 1
ATOM 2100 N N . MET A 1 295 ? 37.657 68.820 44.955 1.00 13.12 361 MET A N 1
ATOM 2101 C CA . MET A 1 295 ? 37.387 69.247 43.598 1.00 14.52 361 MET A CA 1
ATOM 2102 C C . MET A 1 295 ? 36.672 70.589 43.509 1.00 13.87 361 MET A C 1
ATOM 2103 O O . MET A 1 295 ? 37.206 71.535 42.908 1.00 13.68 361 MET A O 1
ATOM 2108 N N . THR A 1 296 ? 35.461 70.633 44.087 1.00 5.72 362 THR A N 1
ATOM 2109 C CA . THR A 1 296 ? 34.614 71.826 44.118 1.00 6.42 362 THR A CA 1
ATOM 2110 C C . THR A 1 296 ? 35.436 73.032 44.426 1.00 10.20 362 THR A C 1
ATOM 2111 O O . THR A 1 296 ? 35.573 73.983 43.662 1.00 10.08 362 THR A O 1
ATOM 2115 N N . ILE A 1 297 ? 35.922 72.958 45.598 1.00 10.73 363 ILE A N 1
ATOM 2116 C CA . ILE A 1 297 ? 36.723 73.971 46.187 1.00 15.38 363 ILE A CA 1
ATOM 2117 C C . ILE A 1 297 ? 37.856 74.385 45.269 1.00 15.13 363 ILE A C 1
ATOM 2118 O O . ILE A 1 297 ? 38.153 75.565 45.136 1.00 10.48 363 ILE A O 1
ATOM 2123 N N . SER A 1 298 ? 38.457 73.394 44.612 1.00 13.26 364 SER A N 1
ATOM 2124 C CA . SER A 1 298 ? 39.584 73.630 43.723 1.00 12.09 364 SER A CA 1
ATOM 2125 C C . SER A 1 298 ? 39.206 74.351 42.458 1.00 19.71 364 SER A C 1
ATOM 2126 O O . SER A 1 298 ? 39.872 75.307 42.105 1.00 22.35 364 SER A O 1
ATOM 2129 N N . TYR A 1 299 ? 38.147 73.897 41.780 1.00 14.76 365 TYR A N 1
ATOM 2130 C CA . TYR A 1 299 ? 37.711 74.568 40.561 1.00 11.20 365 TYR A CA 1
ATOM 2131 C C . TYR A 1 299 ? 37.518 76.044 40.796 1.00 14.02 365 TYR A C 1
ATOM 2132 O O . TYR A 1 299 ? 37.861 76.880 39.963 1.00 14.43 365 TYR A O 1
ATOM 2141 N N . LEU A 1 300 ? 36.884 76.341 41.920 1.00 10.11 366 LEU A N 1
ATOM 2142 C CA . LEU A 1 300 ? 36.566 77.704 42.241 1.00 13.17 366 LEU A CA 1
ATOM 2143 C C . LEU 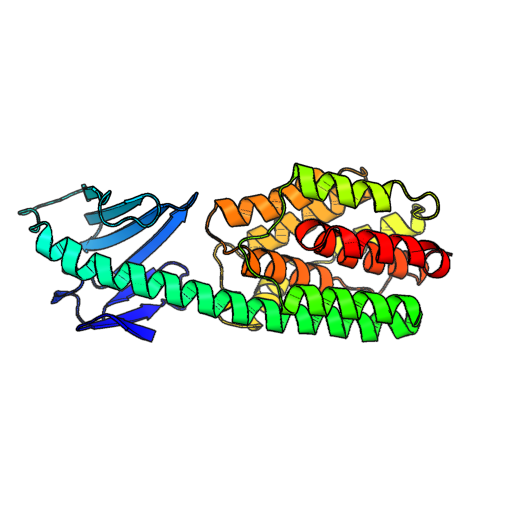A 1 300 ? 37.800 78.548 42.448 1.00 16.01 366 LEU A C 1
ATOM 2144 O O . LEU A 1 300 ? 37.961 79.604 41.831 1.00 9.78 366 LEU A O 1
ATOM 2149 N N . SER A 1 301 ? 38.699 78.081 43.302 1.00 14.72 367 SER A N 1
ATOM 2150 C CA . SER A 1 301 ? 39.893 78.876 43.523 1.00 16.64 367 SER A CA 1
ATOM 2151 C C . SER A 1 301 ? 40.686 79.070 42.238 1.00 18.47 367 SER A C 1
ATOM 2152 O O . SER A 1 301 ? 41.298 80.110 42.010 1.00 16.48 367 SER A O 1
ATOM 2155 N N . SER A 1 302 ? 40.640 78.053 41.390 1.00 14.62 368 SER A N 1
ATOM 2156 C CA . SER A 1 302 ? 41.346 78.063 40.134 1.00 15.86 368 SER A CA 1
ATOM 2157 C C . SER A 1 302 ? 41.048 79.301 39.320 1.00 21.44 368 SER A C 1
ATOM 2158 O O . SER A 1 302 ? 41.935 79.857 38.672 1.00 21.70 368 SER A O 1
ATOM 2161 N N . PHE A 1 303 ? 39.793 79.728 39.369 1.00 16.81 369 PHE A N 1
ATOM 2162 C CA . PHE A 1 303 ? 39.345 80.896 38.629 1.00 16.40 369 PHE A CA 1
ATOM 2163 C C . PHE A 1 303 ? 39.574 82.207 39.368 1.00 22.74 369 PHE A C 1
ATOM 2164 O O . PHE A 1 303 ? 39.627 83.286 38.783 1.00 18.40 369 PHE A O 1
ATOM 2172 N N . ILE A 1 304 ? 39.672 82.110 40.677 1.00 25.61 370 ILE A N 1
ATOM 2173 C CA . ILE A 1 304 ? 39.788 83.284 41.500 1.00 25.47 370 ILE A CA 1
ATOM 2174 C C . ILE A 1 304 ? 41.179 83.608 42.000 1.00 32.45 370 ILE A C 1
ATOM 2175 O O . ILE A 1 304 ? 41.800 84.571 41.563 1.00 37.24 370 ILE A O 1
ATOM 2180 N N . ASP A 1 305 ? 41.618 82.840 42.984 1.00 30.69 371 ASP A N 1
ATOM 2181 C CA . ASP A 1 305 ? 42.889 83.061 43.644 1.00 31.67 371 ASP A CA 1
ATOM 2182 C C . ASP A 1 305 ? 43.845 81.914 43.456 1.00 34.03 371 ASP A C 1
ATOM 2183 O O . ASP A 1 305 ? 43.609 80.802 43.926 1.00 28.64 371 ASP A O 1
ATOM 2188 N N . ALA A 1 306 ? 44.966 82.224 42.830 1.00 35.04 372 ALA A N 1
ATOM 2189 C CA . ALA A 1 306 ? 45.987 81.230 42.624 1.00 38.08 372 ALA A CA 1
ATOM 2190 C C . ALA A 1 306 ? 46.530 80.712 43.949 1.00 44.29 372 ALA A C 1
ATOM 2191 O O . ALA A 1 306 ? 46.739 79.516 44.134 1.00 49.92 372 ALA A O 1
ATOM 2193 N N . ASN A 1 307 ? 46.753 81.620 44.887 1.00 36.05 373 ASN A N 1
ATOM 2194 C CA . ASN A 1 307 ? 47.303 81.239 46.171 1.00 37.17 373 ASN A CA 1
ATOM 2195 C C . ASN A 1 307 ? 46.469 80.273 47.005 1.00 39.77 373 ASN A C 1
ATOM 2196 O O . ASN A 1 307 ? 47.020 79.417 47.688 1.00 41.58 373 ASN A O 1
ATOM 2201 N N . ARG A 1 308 ? 45.151 80.418 46.985 1.00 30.90 374 ARG A N 1
ATOM 2202 C CA . ARG A 1 308 ? 44.323 79.541 47.778 1.00 27.22 374 ARG A CA 1
ATOM 2203 C C . ARG A 1 308 ? 44.586 78.086 47.452 1.00 34.89 374 ARG A C 1
ATOM 2204 O O . ARG A 1 308 ? 44.516 77.202 48.314 1.00 38.50 374 ARG A O 1
ATOM 2212 N N . VAL A 1 309 ? 44.947 77.854 46.194 1.00 30.19 375 VAL A N 1
ATOM 2213 C CA . VAL A 1 309 ? 45.207 76.506 45.725 1.00 28.63 375 VAL A CA 1
ATOM 2214 C C . VAL A 1 309 ? 46.259 75.775 46.527 1.00 31.49 375 VAL A C 1
ATOM 2215 O O . VAL A 1 309 ? 46.110 74.587 46.812 1.00 28.49 375 VAL A O 1
ATOM 2219 N N . SER A 1 310 ? 47.316 76.490 46.887 1.00 29.37 376 SER A N 1
ATOM 2220 C CA . SER A 1 310 ? 48.351 75.907 47.708 1.00 32.30 376 SER A CA 1
ATOM 2221 C C . SER A 1 310 ? 47.716 75.331 48.964 1.00 38.59 376 SER A C 1
ATOM 2222 O O . SER A 1 310 ? 47.873 74.146 49.277 1.00 42.25 376 SER A O 1
ATOM 2225 N N . ASN A 1 311 ? 46.970 76.208 49.643 1.00 28.22 377 ASN A N 1
ATOM 2226 C CA . ASN A 1 311 ? 46.261 75.892 50.856 1.00 25.39 377 ASN A CA 1
ATOM 2227 C C . ASN A 1 311 ? 45.553 74.567 50.737 1.00 28.76 377 ASN A C 1
ATOM 2228 O O . ASN A 1 311 ? 45.757 73.642 51.525 1.00 33.23 377 ASN A O 1
ATOM 2233 N N . ILE A 1 312 ? 44.780 74.464 49.681 1.00 17.31 378 ILE A N 1
ATOM 2234 C CA . ILE A 1 312 ? 44.074 73.239 49.405 1.00 16.75 378 ILE A CA 1
ATOM 2235 C C . ILE A 1 312 ? 45.018 72.034 49.342 1.00 23.10 378 ILE A C 1
ATOM 2236 O O . ILE A 1 312 ? 44.834 71.039 50.030 1.00 26.37 378 ILE A O 1
ATOM 2241 N N . ASN A 1 313 ? 46.047 72.136 48.519 1.00 20.33 379 ASN A N 1
ATOM 2242 C CA . ASN A 1 313 ? 47.013 71.065 48.364 1.00 22.27 379 ASN A CA 1
ATOM 2243 C C . ASN A 1 313 ? 47.572 70.614 49.698 1.00 27.87 379 ASN A C 1
ATOM 2244 O O . ASN A 1 313 ? 47.823 69.432 49.936 1.00 27.87 379 ASN A O 1
ATOM 2249 N N . ASN A 1 314 ? 47.763 71.575 50.581 1.00 23.94 380 ASN A N 1
ATOM 2250 C CA . ASN A 1 314 ? 48.317 71.261 51.874 1.00 27.60 380 ASN A CA 1
ATOM 2251 C C . ASN A 1 314 ? 47.399 70.411 52.724 1.00 40.71 380 ASN A C 1
ATOM 2252 O O . ASN A 1 314 ? 47.859 69.667 53.588 1.00 52.04 380 ASN A O 1
ATOM 2257 N N . ILE A 1 315 ? 46.099 70.512 52.490 1.00 27.27 381 ILE A N 1
ATOM 2258 C CA . ILE A 1 315 ? 45.193 69.728 53.295 1.00 23.83 381 ILE A CA 1
ATOM 2259 C C . ILE A 1 315 ? 44.732 68.453 52.635 1.00 28.46 381 ILE A C 1
ATOM 2260 O O . ILE A 1 315 ? 44.029 67.660 53.248 1.00 30.54 381 ILE A O 1
ATOM 2265 N N . ILE A 1 316 ? 45.129 68.251 51.389 1.00 28.01 382 ILE A N 1
ATOM 2266 C CA . ILE A 1 316 ? 44.728 67.049 50.680 1.00 30.86 382 ILE A CA 1
ATOM 2267 C C . ILE A 1 316 ? 45.104 65.800 51.459 1.00 38.82 382 ILE A C 1
ATOM 2268 O O . ILE A 1 316 ? 44.369 64.818 51.485 1.00 29.45 382 ILE A O 1
ATOM 2273 N N . SER A 1 317 ? 46.269 65.883 52.096 1.00 48.67 383 SER A N 1
ATOM 2274 C CA . SER A 1 317 ? 46.861 64.815 52.884 1.00 51.97 383 SER A CA 1
ATOM 2275 C C . SER A 1 317 ? 45.934 64.236 53.939 1.00 59.40 383 SER A C 1
ATOM 2276 O O . SER A 1 317 ? 45.801 63.018 54.088 1.00 65.31 383 SER A O 1
ATOM 2279 N N . SER A 1 318 ? 45.335 65.136 54.706 1.00 46.60 384 SER A N 1
ATOM 2280 C CA . SER A 1 318 ? 44.489 64.772 55.816 1.00 42.11 384 SER A CA 1
ATOM 2281 C C . SER A 1 318 ? 43.050 64.517 55.438 1.00 47.06 384 SER A C 1
ATOM 2282 O O . SER A 1 318 ? 42.263 64.041 56.247 1.00 52.13 384 SER A O 1
ATOM 2285 N N . VAL A 1 319 ? 42.685 64.874 54.228 1.00 40.13 385 VAL A N 1
ATOM 2286 C CA . VAL A 1 319 ? 41.319 64.692 53.812 1.00 36.46 385 VAL A CA 1
ATOM 2287 C C . VAL A 1 319 ? 41.150 63.418 53.010 1.00 47.36 385 VAL A C 1
ATOM 2288 O O . VAL A 1 319 ? 40.151 62.713 53.117 1.00 46.51 385 VAL A O 1
ATOM 2292 N N . ILE A 1 320 ? 42.158 63.135 52.203 1.00 54.58 386 ILE A N 1
ATOM 2293 C CA . ILE A 1 320 ? 42.159 61.968 51.350 1.00 59.68 386 ILE A CA 1
ATOM 2294 C C . ILE A 1 320 ? 42.965 60.854 51.978 1.00 72.61 386 ILE A C 1
ATOM 2295 O O . ILE A 1 320 ? 44.187 60.811 51.843 1.00 77.91 386 ILE A O 1
ATOM 2300 N N . ARG A 1 321 ? 42.270 59.963 52.679 1.00 69.68 387 ARG A N 1
ATOM 2301 C CA . ARG A 1 321 ? 42.913 58.839 53.334 1.00 100.00 387 ARG A CA 1
ATOM 2302 C C . ARG A 1 321 ? 44.079 59.309 54.198 1.00 95.48 387 ARG A C 1
ATOM 2303 O O . ARG A 1 321 ? 43.899 59.974 55.221 1.00 47.47 387 ARG A O 1
#

Organism: Escherichia coli (NCBI:txid562)

Foldseek 3Di:
DAAQVPWGWDADPVDPQKIATPDCVLVVCAGMWGWFAFQQKIWIWGCNDVVWTKIWIGHNLPLVPIDIDTDPDDDDDDDVVSVSVRVVRVSVVVVVVQVVLLLLLLLLLLVLQLVLLVVLCVLQPVLLSVLSNVLSVLSNPDDLVQFDDLVQLVVLLVLLVVQPLLDADPLLLVQLLVQLVVDDLVVLLVVQVVSDPSLPDPPSSVLLVQLSVLVNVCSVPVDNSSNSVSLVVVVSGGRGSSNSLSSSSSSLSVGDCPRHDQQSSLNSSLVSSSSNCSGGPSVSSVSSSVCSVSRHD

GO terms:
  GO:0005515 protein binding (F, IPI)
  GO:0044325 transmembrane transporter binding (F, IPI)
  GO:0042742 defense response to bacterium (P, IDA)

Radius of gyration: 22.09 Å; Cα contacts (8 Å, |Δi|>4): 432; chains: 1; bounding box: 44×60×54 Å

Sequence (297 aa):
SAKVGEITITPDNSKPGRYISSNPEYSLLAKLIDAESIKGTEVYTFHTRKGQYVKVTVPDSNIDKMRVDYVNWKGPKYNNKLVKRFVSQFLLFRKEEKEKNEKEALLKASELVSGMGDKLGEYLGVKYKNVAKEVANDIKNFHGRNIRSYNEAMASLNKVLANPKMKVNKSDKDAIVNAWKQVNAKDMANKIGNLGKAFKVADLAIKVEKIREKSIEGYNTGNWGPLLLEVESWIIGGVVAGVAISLFGAVLSFLPISGLAVTALGVIGIMTISYLSSFIDANRVSNINNIISSVIR

B-factor: mean 37.61, std 24.5, range [1.0, 100.0]

InterPro domains:
  IPR000293 Channel forming colicin, C-terminal cytotoxic [PF01024] (187-361)
  IPR000293 Channel forming colicin, C-terminal cytotoxic [PR00280] (234-249)
  IPR000293 Channel forming colicin, C-terminal cytotoxic [PR00280] (253-269)
  IPR000293 Channel forming colicin, C-terminal cytotoxic [PR00280] (311-324)
  IPR000293 Channel forming colicin, C-terminal cytotoxic [PR00280] (325-343)
  IPR000293 Channel forming colicin, C-terminal cytotoxic [PS00276] (311-322)
  IPR038283 Channel forming colicin, C-terminal domain superfamily [G3DSA:1.10.490.30] (188-387)